Protein AF-0000000066604211 (afdb_homodimer)

InterPro domains:
  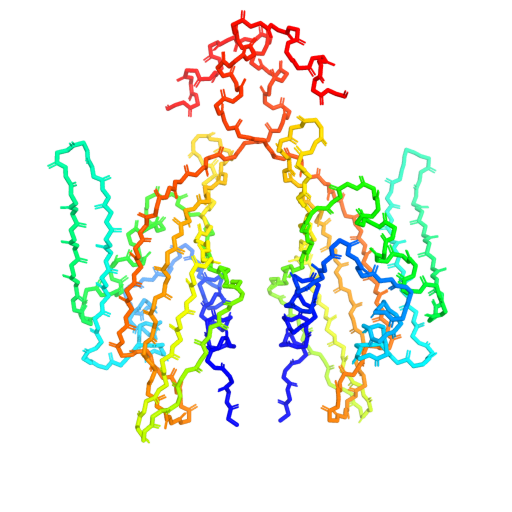IPR029005 LIM-domain binding protein/SEUSS [PTHR10378] (6-154)
  IPR060717 LIM-domain binding protein, DD and LCCD [PF01803] (7-156)

Structure (mmCIF, N/CA/C/O backbone):
data_AF-0000000066604211-model_v1
#
loop_
_entity.id
_entity.type
_entity.pdbx_description
1 polymer 'LIM domain binding 2'
#
loop_
_atom_site.group_PDB
_atom_site.id
_atom_site.type_symbol
_atom_site.label_atom_id
_atom_site.label_alt_id
_atom_site.label_comp_id
_atom_site.label_asym_id
_atom_site.label_entity_id
_atom_site.label_seq_id
_atom_site.pdbx_PDB_ins_code
_atom_site.Cartn_x
_atom_site.Cartn_y
_atom_site.Cartn_z
_atom_site.occupancy
_atom_site.B_iso_or_equiv
_atom_site.auth_seq_id
_atom_site.auth_comp_id
_atom_site.auth_asym_id
_atom_site.auth_atom_id
_atom_site.pdbx_PDB_model_num
ATOM 1 N N . MET A 1 1 ? 20.922 -8.172 -3.992 1 55.81 1 MET A N 1
ATOM 2 C CA . MET A 1 1 ? 19.812 -9.117 -4.039 1 55.81 1 MET A CA 1
ATOM 3 C C . MET A 1 1 ? 18.516 -8.461 -3.582 1 55.81 1 MET A C 1
ATOM 5 O O . MET A 1 1 ? 18.516 -7.652 -2.656 1 55.81 1 MET A O 1
ATOM 9 N N . VAL A 1 2 ? 17.5 -8.523 -4.461 1 66.81 2 VAL A N 1
ATOM 10 C CA . VAL A 1 2 ? 16.219 -7.887 -4.203 1 66.81 2 VAL A CA 1
ATOM 11 C C . VAL A 1 2 ? 15.57 -8.5 -2.963 1 66.81 2 VAL A C 1
ATOM 13 O O . VAL A 1 2 ? 15.719 -9.695 -2.707 1 66.81 2 VAL A O 1
ATOM 16 N N . GLN A 1 3 ? 15.133 -7.73 -1.999 1 84.25 3 GLN A N 1
ATOM 17 C CA . GLN A 1 3 ? 14.398 -8.195 -0.823 1 84.25 3 GLN A CA 1
ATOM 18 C C . GLN A 1 3 ? 13.031 -8.75 -1.207 1 84.25 3 GLN A C 1
ATOM 20 O O . GLN A 1 3 ? 12.375 -8.227 -2.111 1 84.25 3 GLN A O 1
ATOM 25 N N . PRO A 1 4 ? 12.734 -9.961 -0.665 1 88.69 4 PRO A N 1
ATOM 26 C CA . PRO A 1 4 ? 11.477 -10.617 -1.014 1 88.69 4 PRO A CA 1
ATOM 27 C C . PRO A 1 4 ? 10.281 -9.672 -0.937 1 88.69 4 PRO A C 1
ATOM 29 O O . PRO A 1 4 ? 9.398 -9.711 -1.802 1 88.69 4 PRO A O 1
ATOM 32 N N . GLU A 1 5 ? 10.25 -8.859 0.031 1 89 5 GLU A N 1
ATOM 33 C CA . GLU A 1 5 ? 9.133 -7.93 0.152 1 89 5 GLU A CA 1
ATOM 34 C C . GLU A 1 5 ? 9.102 -6.949 -1.018 1 89 5 GLU A C 1
ATOM 36 O O . GLU A 1 5 ? 8.023 -6.523 -1.447 1 89 5 GLU A O 1
ATOM 41 N N . TYR A 1 6 ? 10.266 -6.648 -1.479 1 89.31 6 TYR A N 1
ATOM 42 C CA . TYR A 1 6 ? 10.328 -5.758 -2.631 1 89.31 6 TYR A CA 1
ATOM 43 C C . TYR A 1 6 ? 9.727 -6.414 -3.867 1 89.31 6 TYR A C 1
ATOM 45 O O . TYR A 1 6 ? 9.117 -5.742 -4.703 1 89.31 6 TYR A O 1
ATOM 53 N N . ARG A 1 7 ? 9.906 -7.707 -3.971 1 93.62 7 ARG A N 1
ATOM 54 C CA . ARG A 1 7 ? 9.32 -8.438 -5.09 1 93.62 7 ARG A CA 1
ATOM 55 C C . ARG A 1 7 ? 7.797 -8.32 -5.078 1 93.62 7 ARG A C 1
ATOM 57 O O . ARG A 1 7 ? 7.168 -8.234 -6.133 1 93.62 7 ARG A O 1
ATOM 64 N N . ILE A 1 8 ? 7.23 -8.32 -3.922 1 95.62 8 ILE A N 1
ATOM 65 C CA . ILE A 1 8 ? 5.789 -8.148 -3.801 1 95.62 8 ILE A CA 1
ATOM 66 C C . ILE A 1 8 ? 5.406 -6.723 -4.207 1 95.62 8 ILE A C 1
ATOM 68 O O . ILE A 1 8 ? 4.367 -6.508 -4.836 1 95.62 8 ILE A O 1
ATOM 72 N N . TYR A 1 9 ? 6.242 -5.848 -3.836 1 93.12 9 TYR A N 1
ATOM 73 C CA . TYR A 1 9 ? 6.027 -4.469 -4.27 1 93.12 9 TYR A CA 1
ATOM 74 C C . TYR A 1 9 ? 6.035 -4.367 -5.789 1 93.12 9 TYR A C 1
ATOM 76 O O . TYR A 1 9 ? 5.184 -3.695 -6.375 1 93.12 9 TYR A O 1
ATOM 84 N N . GLU A 1 10 ? 6.996 -4.98 -6.414 1 93.31 10 GLU A N 1
ATOM 85 C CA . GLU A 1 10 ? 7.078 -5 -7.871 1 93.31 10 GLU A CA 1
ATOM 86 C C . GLU A 1 10 ? 5.836 -5.648 -8.484 1 93.31 10 GLU A C 1
ATOM 88 O O . GLU A 1 10 ? 5.352 -5.207 -9.523 1 93.31 10 GLU A O 1
ATOM 93 N N . MET A 1 11 ? 5.426 -6.672 -7.84 1 96.56 11 MET A N 1
ATOM 94 C CA . MET A 1 11 ? 4.215 -7.344 -8.312 1 96.56 11 MET A CA 1
ATOM 95 C C . MET A 1 11 ? 3.016 -6.402 -8.25 1 96.56 11 MET A C 1
ATOM 97 O O . MET A 1 11 ? 2.217 -6.348 -9.188 1 96.56 11 MET A O 1
ATOM 101 N N . ASN A 1 12 ? 2.939 -5.703 -7.133 1 96.06 12 ASN A N 1
ATOM 102 C CA . ASN A 1 12 ? 1.885 -4.703 -7.008 1 96.06 12 ASN A CA 1
ATOM 103 C C . ASN A 1 12 ? 1.927 -3.697 -8.156 1 96.06 12 ASN A C 1
ATOM 105 O O . ASN A 1 12 ? 0.895 -3.393 -8.758 1 96.06 12 ASN A O 1
ATOM 109 N N . LYS A 1 13 ? 3.057 -3.229 -8.414 1 93.62 13 LYS A N 1
ATOM 110 C CA . LYS A 1 13 ? 3.23 -2.242 -9.477 1 93.62 13 LYS A CA 1
ATOM 111 C C . LYS A 1 13 ? 2.838 -2.82 -10.836 1 93.62 13 LYS A C 1
ATOM 113 O O . LYS A 1 13 ? 2.236 -2.129 -11.656 1 93.62 13 LYS A O 1
ATOM 118 N N . ARG A 1 14 ? 3.213 -3.994 -11.039 1 96.12 14 ARG A N 1
ATOM 119 C CA . ARG A 1 14 ? 2.861 -4.668 -12.281 1 96.12 14 ARG A CA 1
ATOM 120 C C . ARG A 1 14 ? 1.349 -4.789 -12.43 1 96.12 14 ARG A C 1
ATOM 122 O O . ARG A 1 14 ? 0.802 -4.535 -13.508 1 96.12 14 ARG A O 1
ATOM 129 N N . LEU A 1 15 ? 0.692 -5.152 -11.406 1 96.38 15 LEU A N 1
ATOM 130 C CA . LEU A 1 15 ? -0.762 -5.266 -11.406 1 96.38 15 LEU A CA 1
ATOM 131 C C . LEU A 1 15 ? -1.412 -3.914 -11.672 1 96.38 15 LEU A C 1
ATOM 133 O O . LEU A 1 15 ? -2.436 -3.838 -12.359 1 96.38 15 LEU A O 1
ATOM 137 N N . GLN A 1 16 ? -0.817 -2.918 -11.125 1 93.5 16 GLN A N 1
ATOM 138 C CA . GLN A 1 16 ? -1.327 -1.564 -11.312 1 93.5 16 GLN A CA 1
ATOM 139 C C . GLN A 1 16 ? -1.175 -1.115 -12.758 1 93.5 16 GLN A C 1
ATOM 141 O O . GLN A 1 16 ? -1.894 -0.224 -13.219 1 93.5 16 GLN A O 1
ATOM 146 N N . SER A 1 17 ? -0.239 -1.634 -13.453 1 93.88 17 SER A N 1
ATOM 147 C CA . SER A 1 17 ? 0.038 -1.246 -14.836 1 93.88 17 SER A CA 1
ATOM 148 C C . SER A 1 17 ? -0.927 -1.922 -15.805 1 93.88 17 SER A C 1
ATOM 150 O O . SER A 1 17 ? -0.935 -1.612 -17 1 93.88 17 SER A O 1
ATOM 152 N N . ARG A 1 18 ? -1.709 -2.834 -15.266 1 94.25 18 ARG A N 1
ATOM 153 C CA . ARG A 1 18 ? -2.688 -3.547 -16.078 1 94.25 18 ARG A CA 1
ATOM 154 C C . ARG A 1 18 ? -3.684 -2.58 -16.703 1 94.25 18 ARG A C 1
ATOM 156 O O . ARG A 1 18 ? -4.129 -1.63 -16.062 1 94.25 18 ARG A O 1
ATOM 163 N N . THR A 1 19 ? -4.02 -2.838 -17.906 1 93.19 19 THR A N 1
ATOM 164 C CA . THR A 1 19 ? -5.055 -2.066 -18.578 1 93.19 19 THR A CA 1
ATOM 165 C C . THR A 1 19 ? -6.297 -2.92 -18.828 1 93.19 19 THR A C 1
ATOM 167 O O . THR A 1 19 ? -6.266 -4.137 -18.625 1 93.19 19 THR A O 1
ATOM 170 N N . GLU A 1 20 ? -7.305 -2.301 -19.281 1 89.88 20 GLU A N 1
ATOM 171 C CA . GLU A 1 20 ? -8.539 -3.027 -19.578 1 89.88 20 GLU A CA 1
ATOM 172 C C . GLU A 1 20 ? -8.344 -3.996 -20.75 1 89.88 20 GLU A C 1
ATOM 174 O O . GLU A 1 20 ? -9.07 -4.988 -20.859 1 89.88 20 GLU A O 1
ATOM 179 N N . ASP A 1 21 ? -7.301 -3.768 -21.531 1 92.19 21 ASP A N 1
ATOM 180 C CA . ASP A 1 21 ? -7.066 -4.582 -22.719 1 92.19 21 ASP A CA 1
ATOM 181 C C . ASP A 1 21 ? -6.066 -5.699 -22.422 1 92.19 21 ASP A C 1
ATOM 183 O O . ASP A 1 21 ? -5.676 -6.438 -23.328 1 92.19 21 ASP A O 1
ATOM 187 N N . SER A 1 22 ? -5.727 -5.758 -21.156 1 94.19 22 SER A N 1
ATOM 188 C CA . SER A 1 22 ? -4.789 -6.824 -20.828 1 94.19 22 SER A CA 1
ATOM 189 C C . SER A 1 22 ? -5.402 -8.195 -21.062 1 94.19 22 SER A C 1
ATOM 191 O O . SER A 1 22 ? -6.414 -8.547 -20.453 1 94.19 22 SER A O 1
ATOM 193 N N . ASP A 1 23 ? -4.805 -8.945 -21.953 1 95.88 23 ASP A N 1
ATOM 194 C CA . ASP A 1 23 ? -5.344 -10.234 -22.375 1 95.88 23 ASP A CA 1
ATOM 195 C C . ASP A 1 23 ? -4.578 -11.383 -21.734 1 95.88 23 ASP A C 1
ATOM 197 O O . ASP A 1 23 ? -3.824 -11.18 -20.781 1 95.88 23 ASP A O 1
ATOM 201 N N . ASN A 1 24 ? -4.738 -12.602 -22.312 1 95.5 24 ASN A N 1
ATOM 202 C CA . ASN A 1 24 ? -4.129 -13.797 -21.734 1 95.5 24 ASN A CA 1
ATOM 203 C C . ASN A 1 24 ? -2.604 -13.727 -21.781 1 95.5 24 ASN A C 1
ATOM 205 O O . ASN A 1 24 ? -1.926 -14.203 -20.875 1 95.5 24 ASN A O 1
ATOM 209 N N . LEU A 1 25 ? -2.152 -13.125 -22.859 1 96.94 25 LEU A N 1
ATOM 210 C CA . LEU A 1 25 ? -0.705 -13.016 -23 1 96.94 25 LEU A CA 1
ATOM 211 C C . LEU A 1 25 ? -0.124 -12.133 -21.891 1 96.94 25 LEU A C 1
ATOM 213 O O . LEU A 1 25 ? 0.937 -12.445 -21.344 1 96.94 25 LEU A O 1
ATOM 217 N N . TRP A 1 26 ? -0.814 -11.055 -21.641 1 98.19 26 TRP A N 1
ATOM 218 C CA . TRP A 1 26 ? -0.366 -10.156 -20.578 1 98.19 26 TRP A CA 1
ATOM 219 C C . TRP A 1 26 ? -0.321 -10.875 -19.234 1 98.19 26 TRP A C 1
ATOM 221 O O . TRP A 1 26 ? 0.679 -10.805 -18.516 1 98.19 26 TRP A O 1
ATOM 231 N N . TRP A 1 27 ? -1.315 -11.648 -18.922 1 98.25 27 TRP A N 1
ATOM 232 C CA . TRP A 1 27 ? -1.42 -12.32 -17.641 1 98.25 27 TRP A CA 1
ATOM 233 C C . TRP A 1 27 ? -0.426 -13.469 -17.547 1 98.25 27 TRP A C 1
ATOM 235 O O . TRP A 1 27 ? 0.097 -13.758 -16.453 1 98.25 27 TRP A O 1
ATOM 245 N N . ASP A 1 28 ? -0.199 -14.086 -18.641 1 97.94 28 ASP A N 1
ATOM 246 C CA . ASP A 1 28 ? 0.824 -15.125 -18.656 1 97.94 28 ASP A CA 1
ATOM 247 C C . ASP A 1 28 ? 2.209 -14.539 -18.391 1 97.94 28 ASP A C 1
ATOM 249 O O . ASP A 1 28 ? 3.021 -15.156 -17.688 1 97.94 28 ASP A O 1
ATOM 253 N N . ALA A 1 29 ? 2.477 -13.406 -19.031 1 98.12 29 ALA A N 1
ATOM 254 C CA . ALA A 1 29 ? 3.744 -12.719 -18.781 1 98.12 29 ALA A CA 1
ATOM 255 C C . ALA A 1 29 ? 3.879 -12.312 -17.328 1 98.12 29 ALA A C 1
ATOM 257 O O . ALA A 1 29 ? 4.953 -12.438 -16.734 1 98.12 29 ALA A O 1
ATOM 258 N N . PHE A 1 30 ? 2.77 -11.82 -16.828 1 98.31 30 PHE A N 1
ATOM 259 C CA . PHE A 1 30 ? 2.732 -11.477 -15.422 1 98.31 30 PHE A CA 1
ATOM 260 C C . PHE A 1 30 ? 3.109 -12.68 -14.562 1 98.31 30 PHE A C 1
ATOM 262 O O . PHE A 1 30 ? 3.982 -12.578 -13.695 1 98.31 30 PHE A O 1
ATOM 269 N N . ALA A 1 31 ? 2.424 -13.82 -14.789 1 98.25 31 ALA A N 1
ATOM 270 C CA . ALA A 1 31 ? 2.684 -15.016 -14 1 98.25 31 ALA A CA 1
ATOM 271 C C . ALA A 1 31 ? 4.125 -15.492 -14.18 1 98.25 31 ALA A C 1
ATOM 273 O O . ALA A 1 31 ? 4.77 -15.914 -13.211 1 98.25 31 ALA A O 1
ATOM 274 N N . THR A 1 32 ? 4.637 -15.391 -15.344 1 98.12 32 THR A N 1
ATOM 275 C CA . THR A 1 32 ? 6 -15.82 -15.641 1 98.12 32 THR A CA 1
ATOM 276 C C . THR A 1 32 ? 7.012 -14.938 -14.906 1 98.12 32 THR A C 1
ATOM 278 O O . THR A 1 32 ? 8.062 -15.414 -14.469 1 98.12 32 THR A O 1
ATOM 281 N N . GLU A 1 33 ? 6.688 -13.742 -14.812 1 97.62 33 GLU A N 1
ATOM 282 C CA . GLU A 1 33 ? 7.59 -12.781 -14.18 1 97.62 33 GLU A CA 1
ATOM 283 C C . GLU A 1 33 ? 7.711 -13.031 -12.688 1 97.62 33 GLU A C 1
ATOM 285 O O . GLU A 1 33 ? 8.797 -12.914 -12.117 1 97.62 33 GLU A O 1
ATOM 290 N N . PHE A 1 34 ? 6.625 -13.484 -12.078 1 98.06 34 PHE A N 1
ATOM 291 C CA . PHE A 1 34 ? 6.648 -13.438 -10.625 1 98.06 34 PHE A CA 1
ATOM 292 C C . PHE A 1 34 ? 6.531 -14.836 -10.031 1 98.06 34 PHE A C 1
ATOM 294 O O . PHE A 1 34 ? 6.852 -15.055 -8.867 1 98.06 34 PHE A O 1
ATOM 301 N N . PHE A 1 35 ? 6.086 -15.781 -10.797 1 98.44 35 PHE A N 1
ATOM 302 C CA . PHE A 1 35 ? 5.863 -17.125 -10.266 1 98.44 35 PHE A CA 1
ATOM 303 C C . PHE A 1 35 ? 6.73 -18.141 -11 1 98.44 35 PHE A C 1
ATOM 305 O O . PHE A 1 35 ? 6.898 -18.062 -12.219 1 98.44 35 PHE A O 1
ATOM 312 N N . GLU A 1 36 ? 7.234 -19.047 -10.234 1 97.94 36 GLU A N 1
ATOM 313 C CA . GLU A 1 36 ? 7.977 -20.172 -10.805 1 97.94 36 GLU A CA 1
ATOM 314 C C . GLU A 1 36 ? 7.07 -21.062 -11.641 1 97.94 36 GLU A C 1
ATOM 316 O O . GLU A 1 36 ? 5.844 -21.016 -11.508 1 97.94 36 GLU A O 1
ATOM 321 N N . ASP A 1 37 ? 7.664 -21.875 -12.445 1 97 37 ASP A N 1
ATOM 322 C CA . ASP A 1 37 ? 6.941 -22.719 -13.398 1 97 37 ASP A CA 1
ATOM 323 C C . ASP A 1 37 ? 6.098 -23.766 -12.688 1 97 37 ASP A C 1
ATOM 325 O O . ASP A 1 37 ? 5.121 -24.266 -13.242 1 97 37 ASP A O 1
ATOM 329 N N . ASP A 1 38 ? 6.477 -24.125 -11.523 1 97.5 38 ASP A N 1
ATOM 330 C CA . ASP A 1 38 ? 5.719 -25.109 -10.766 1 97.5 38 ASP A CA 1
ATOM 331 C C . ASP A 1 38 ? 5.07 -24.484 -9.531 1 97.5 38 ASP A C 1
ATOM 333 O O . ASP A 1 38 ? 4.812 -25.172 -8.547 1 97.5 38 ASP A O 1
ATOM 337 N N . ALA A 1 39 ? 4.883 -23.234 -9.57 1 98.56 39 ALA A N 1
ATOM 338 C CA . ALA A 1 39 ? 4.363 -22.516 -8.414 1 98.56 39 ALA A CA 1
ATOM 339 C C . ALA A 1 39 ? 2.934 -22.938 -8.102 1 98.56 39 ALA A C 1
ATOM 341 O O . ALA A 1 39 ? 2.209 -23.406 -8.977 1 98.56 39 ALA A O 1
ATOM 342 N N . THR A 1 40 ? 2.568 -2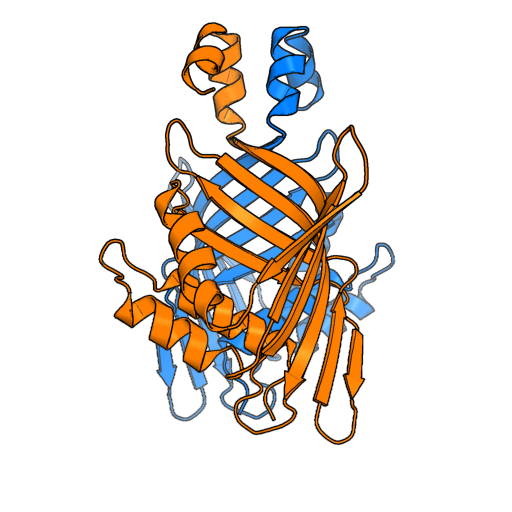2.812 -6.852 1 98.75 40 THR A N 1
ATOM 343 C CA . THR A 1 40 ? 1.197 -23.047 -6.414 1 98.75 40 THR A CA 1
ATOM 344 C C . THR A 1 40 ? 0.669 -21.859 -5.621 1 98.75 40 THR A C 1
ATOM 346 O O . THR A 1 40 ? 1.427 -21.188 -4.914 1 98.75 40 THR A O 1
ATOM 349 N N . LEU A 1 41 ? -0.544 -21.594 -5.773 1 98.62 41 LEU A N 1
ATOM 350 C CA . LEU A 1 41 ? -1.258 -20.562 -5.027 1 98.62 41 LEU A CA 1
ATOM 351 C C . LEU A 1 41 ? -2.436 -21.156 -4.266 1 98.62 41 LEU A C 1
ATOM 353 O O . LEU A 1 41 ? -3.314 -21.781 -4.859 1 98.62 41 LEU A O 1
ATOM 357 N N . THR A 1 42 ? -2.414 -20.984 -2.982 1 98.75 42 THR A N 1
ATOM 358 C CA . THR A 1 42 ? -3.449 -21.547 -2.123 1 98.75 42 THR A CA 1
ATOM 359 C C . THR A 1 42 ? -4.176 -20.438 -1.356 1 98.75 42 THR A C 1
ATOM 361 O O . THR A 1 42 ? -3.539 -19.547 -0.796 1 98.75 42 THR A O 1
ATOM 364 N N . LEU A 1 43 ? -5.441 -20.531 -1.361 1 97.56 43 LEU A N 1
ATOM 365 C CA . LEU A 1 43 ? -6.289 -19.703 -0.518 1 97.56 43 LEU A CA 1
ATOM 366 C C . LEU A 1 43 ? -7.016 -20.547 0.524 1 97.56 43 LEU A C 1
ATOM 368 O O . LEU A 1 43 ? -7.594 -21.578 0.196 1 97.56 43 LEU A O 1
ATOM 372 N N . SER A 1 44 ? -6.875 -20.109 1.722 1 98.06 44 SER A N 1
ATOM 373 C CA . SER A 1 44 ? -7.598 -20.75 2.809 1 98.06 44 SER A CA 1
ATOM 374 C C . SER A 1 44 ? -8.539 -19.781 3.506 1 98.06 44 SER A C 1
ATOM 376 O O . SER A 1 44 ? -8.195 -18.609 3.707 1 98.06 44 SER A O 1
ATOM 378 N N . PHE A 1 45 ? -9.727 -20.297 3.836 1 94.19 45 PHE A N 1
ATOM 379 C CA . PHE A 1 45 ? -10.688 -19.453 4.535 1 94.19 45 PHE A CA 1
ATOM 380 C C . PHE A 1 45 ? -11.727 -20.312 5.262 1 94.19 45 PHE A C 1
ATOM 382 O O . PHE A 1 45 ? -11.727 -21.531 5.133 1 94.19 45 PHE A O 1
ATOM 389 N N . CYS A 1 46 ? -12.461 -19.656 6.145 1 91.88 46 CYS A N 1
ATOM 390 C CA . CYS A 1 46 ? -13.5 -20.359 6.898 1 91.88 46 CYS A CA 1
ATOM 391 C C . CYS A 1 46 ? -14.891 -19.938 6.441 1 91.88 46 CYS A C 1
ATOM 393 O O . CYS A 1 46 ? -15.156 -18.75 6.262 1 91.88 46 CYS A O 1
ATOM 395 N N . LEU A 1 47 ? -15.656 -20.875 6.191 1 86 47 LEU A N 1
ATOM 396 C CA . LEU A 1 47 ? -17.078 -20.656 5.93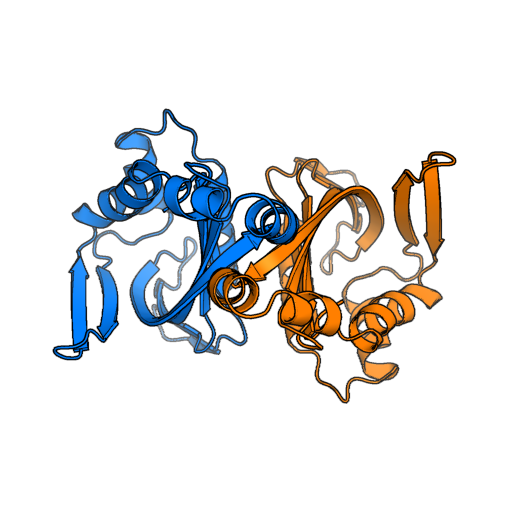 1 86 47 LEU A CA 1
ATOM 397 C C . LEU A 1 47 ? -17.938 -21.219 7.062 1 86 47 LEU A C 1
ATOM 399 O O . LEU A 1 47 ? -17.406 -21.75 8.039 1 86 47 LEU A O 1
ATOM 403 N N . GLU A 1 48 ? -19.125 -20.953 6.934 1 88.06 48 GLU A N 1
ATOM 404 C CA . GLU A 1 48 ? -20.047 -21.422 7.961 1 88.06 48 GLU A CA 1
ATOM 405 C C . GLU A 1 48 ? -19.891 -22.922 8.188 1 88.06 48 GLU A C 1
ATOM 407 O O . GLU A 1 48 ? -20 -23.406 9.32 1 88.06 48 GLU A O 1
ATOM 412 N N . ASP A 1 49 ? -19.688 -23.594 7.156 1 90.88 49 ASP A N 1
ATOM 413 C CA . ASP A 1 49 ? -19.625 -25.047 7.238 1 90.88 49 ASP A CA 1
ATOM 414 C C . ASP A 1 49 ? -18.203 -25.516 7.535 1 90.88 49 ASP A C 1
ATOM 416 O O . ASP A 1 49 ? -17.906 -26.719 7.461 1 90.88 49 ASP A O 1
ATOM 420 N N . GLY A 1 50 ? -17.297 -24.641 7.793 1 91.62 50 GLY A N 1
ATOM 421 C CA . GLY A 1 50 ? -15.961 -25.047 8.219 1 91.62 50 GLY A CA 1
ATOM 422 C C . GLY A 1 50 ? -14.859 -24.453 7.363 1 91.62 50 GLY A C 1
ATOM 423 O O . GLY A 1 50 ? -15.117 -23.594 6.512 1 91.62 50 GLY A O 1
ATOM 424 N N . PRO A 1 51 ? -13.57 -24.906 7.66 1 92.94 51 PRO A N 1
ATOM 425 C CA . PRO A 1 51 ? -12.414 -24.406 6.906 1 92.94 51 PRO A CA 1
ATOM 426 C C . PRO A 1 51 ? -12.383 -24.922 5.473 1 92.94 51 PRO A C 1
ATOM 428 O O . PRO A 1 51 ? -12.672 -26.094 5.227 1 92.94 51 PRO A O 1
ATOM 431 N N . LYS A 1 52 ? -12.156 -24 4.5 1 94.94 52 LYS A N 1
ATOM 432 C CA . LYS A 1 52 ? -12 -24.328 3.084 1 94.94 52 LYS A CA 1
ATOM 433 C C . LYS A 1 52 ? -10.602 -23.953 2.59 1 94.94 52 LYS A C 1
ATOM 435 O O . LYS A 1 52 ? -10 -23 3.084 1 94.94 52 LYS A O 1
ATOM 440 N N . ARG A 1 53 ? -10.164 -24.781 1.656 1 96.56 53 ARG A N 1
ATOM 441 C CA . ARG A 1 53 ? -8.867 -24.531 1.046 1 96.56 53 ARG A CA 1
ATOM 442 C C . ARG A 1 53 ? -8.906 -24.812 -0.454 1 96.56 53 ARG A C 1
ATOM 444 O O . ARG A 1 53 ? -9.414 -25.844 -0.889 1 96.56 53 ARG A O 1
ATOM 451 N N . TYR A 1 54 ? -8.469 -23.859 -1.197 1 95.75 54 TYR A N 1
ATOM 452 C CA . TYR A 1 54 ? -8.383 -23.984 -2.648 1 95.75 54 TYR A CA 1
ATOM 453 C C . TYR A 1 54 ? -6.949 -23.781 -3.127 1 95.75 54 TYR A C 1
ATOM 455 O O . TYR A 1 54 ? -6.32 -22.766 -2.82 1 95.75 54 TYR A O 1
ATOM 463 N N . THR A 1 55 ? -6.465 -24.766 -3.873 1 98.06 55 THR A N 1
ATOM 464 C CA . THR A 1 55 ? -5.105 -24.688 -4.402 1 98.06 55 THR A CA 1
ATOM 465 C C . THR A 1 55 ? -5.113 -24.781 -5.926 1 98.06 55 THR A C 1
ATOM 467 O O . THR A 1 55 ? -5.797 -25.641 -6.492 1 98.06 55 THR A O 1
ATOM 470 N N . ILE A 1 56 ? -4.41 -23.906 -6.523 1 97.81 56 ILE A N 1
ATOM 471 C CA . ILE A 1 56 ? -4.266 -23.984 -7.973 1 97.81 56 ILE A CA 1
ATOM 472 C C . ILE A 1 56 ? -2.789 -24.078 -8.344 1 97.81 56 ILE A C 1
ATOM 474 O O . ILE A 1 56 ? -1.923 -23.656 -7.566 1 97.81 56 ILE A O 1
ATOM 478 N N . GLY A 1 57 ? -2.561 -24.609 -9.461 1 98.12 57 GLY A N 1
ATOM 479 C CA . GLY A 1 57 ? -1.211 -24.672 -9.992 1 98.12 57 GLY A CA 1
ATOM 480 C C . GLY A 1 57 ? -0.871 -23.5 -10.891 1 98.12 57 GLY A C 1
ATOM 481 O O . GLY A 1 57 ? -1.713 -22.625 -11.133 1 98.12 57 GLY A O 1
ATOM 482 N N . ARG A 1 58 ? 0.367 -23.531 -11.422 1 98 58 ARG A N 1
ATOM 483 C CA . ARG A 1 58 ? 0.949 -22.422 -12.172 1 98 58 ARG A CA 1
ATOM 484 C C . ARG A 1 58 ? 0.08 -22.062 -13.375 1 98 58 ARG A C 1
ATOM 486 O O . ARG A 1 58 ? -0.065 -20.891 -13.703 1 98 58 ARG A O 1
ATOM 493 N N . THR A 1 59 ? -0.52 -23.031 -13.969 1 97.25 59 THR A N 1
ATOM 494 C CA . THR A 1 59 ? -1.271 -22.812 -15.203 1 97.25 59 THR A CA 1
ATOM 495 C C . THR A 1 59 ? -2.512 -21.969 -14.945 1 97.25 59 THR A C 1
ATOM 497 O O . THR A 1 59 ? -2.967 -21.234 -15.828 1 97.25 59 THR A O 1
ATOM 500 N N . LEU A 1 60 ? -2.992 -22.016 -13.766 1 97.62 60 LEU A N 1
ATOM 501 C CA . LEU A 1 60 ? -4.262 -21.359 -13.461 1 97.62 60 LEU A CA 1
ATOM 502 C C . LEU A 1 60 ? -4.035 -20.016 -12.797 1 97.62 60 LEU A C 1
ATOM 504 O O . LEU A 1 60 ? -4.969 -19.219 -12.648 1 97.62 60 LEU A O 1
ATOM 508 N N . ILE A 1 61 ? -2.818 -19.688 -12.469 1 98.06 61 ILE A N 1
ATOM 509 C CA . ILE A 1 61 ? -2.521 -18.484 -11.703 1 98.06 61 ILE A CA 1
ATOM 510 C C . ILE A 1 61 ? -2.875 -17.25 -12.531 1 98.06 61 ILE A C 1
ATOM 512 O O . ILE A 1 61 ? -3.535 -16.328 -12.047 1 98.06 61 ILE A O 1
ATOM 516 N N . PRO A 1 62 ? -2.527 -17.203 -13.812 1 97.75 62 PRO A N 1
ATOM 517 C CA . PRO A 1 62 ? -2.936 -16.062 -14.625 1 97.75 62 PRO A CA 1
ATOM 518 C C . PRO A 1 62 ? -4.449 -15.844 -14.625 1 97.75 62 PRO A C 1
ATOM 520 O O . PRO A 1 62 ? -4.914 -14.703 -14.523 1 97.75 62 PRO A O 1
ATOM 523 N N . ARG A 1 63 ? -5.152 -16.938 -14.664 1 96.5 63 ARG A N 1
ATOM 524 C CA . ARG A 1 63 ? -6.605 -16.859 -14.703 1 96.5 63 ARG A CA 1
ATOM 525 C C . ARG A 1 63 ? -7.164 -16.344 -13.383 1 96.5 63 ARG A C 1
ATOM 527 O O . ARG A 1 63 ? -8.148 -15.602 -13.359 1 96.5 63 ARG A O 1
ATOM 534 N N . TYR A 1 64 ? -6.602 -16.812 -12.391 1 97 64 TYR A N 1
ATOM 535 C CA . TYR A 1 64 ? -7.023 -16.328 -11.078 1 97 64 TYR A CA 1
ATOM 536 C C . TYR A 1 64 ? -6.973 -14.812 -11.008 1 97 64 TYR A C 1
ATOM 538 O O . TYR A 1 64 ? -7.961 -14.164 -10.656 1 97 64 TYR A O 1
ATOM 546 N N . PHE A 1 65 ? -5.852 -14.156 -11.336 1 97.44 65 PHE A N 1
ATOM 547 C CA . PHE A 1 65 ? -5.691 -12.711 -11.25 1 97.44 65 PHE A CA 1
ATOM 548 C C . PHE A 1 65 ? -6.602 -12.008 -12.25 1 97.44 65 PHE A C 1
ATOM 550 O O . PHE A 1 65 ? -7.238 -11.008 -11.922 1 97.44 65 PHE A O 1
ATOM 557 N N . SER A 1 66 ? -6.641 -12.602 -13.43 1 96.94 66 SER A N 1
ATOM 558 C CA . SER A 1 66 ? -7.488 -11.961 -14.43 1 96.94 66 SER A CA 1
ATOM 559 C C . SER A 1 66 ? -8.953 -11.969 -14.008 1 96.94 66 SER A C 1
ATOM 561 O O . SER A 1 66 ? -9.688 -11.008 -14.266 1 96.94 66 SER A O 1
ATOM 563 N N . THR A 1 67 ? -9.422 -13.047 -13.367 1 95.44 67 THR A N 1
ATOM 564 C CA . THR A 1 67 ? -10.812 -13.188 -12.938 1 95.44 67 THR A CA 1
ATOM 565 C C . THR A 1 67 ? -11.164 -12.117 -11.906 1 95.44 67 THR A C 1
ATOM 567 O O . THR A 1 67 ? -12.289 -11.609 -11.891 1 95.44 67 THR A O 1
ATOM 570 N N . VAL A 1 68 ? -10.25 -11.805 -11.07 1 94.5 68 VAL A N 1
ATOM 571 C CA . VAL A 1 68 ? -10.477 -10.766 -10.07 1 94.5 68 VAL A CA 1
ATOM 572 C C . VAL A 1 68 ? -10.844 -9.453 -10.766 1 94.5 68 VAL A C 1
ATOM 574 O O . VAL A 1 68 ? -11.82 -8.797 -10.398 1 94.5 68 VAL A O 1
ATOM 577 N N . PHE A 1 69 ? -10.102 -9.062 -11.773 1 94.94 69 PHE A N 1
ATOM 578 C CA . PHE A 1 69 ? -10.328 -7.801 -12.477 1 94.94 69 PHE A CA 1
ATOM 579 C C . PHE A 1 69 ? -11.547 -7.895 -13.383 1 94.94 69 PHE A C 1
ATOM 581 O O . PHE A 1 69 ? -12.25 -6.906 -13.594 1 94.94 69 PHE A O 1
ATOM 588 N N . GLU A 1 70 ? -11.766 -9.078 -13.914 1 92.31 70 GLU A N 1
ATOM 589 C CA . GLU A 1 70 ? -12.969 -9.297 -14.711 1 92.31 70 GLU A CA 1
ATOM 590 C C . GLU A 1 70 ? -14.234 -9.117 -13.875 1 92.31 70 GLU A C 1
ATOM 592 O O . GLU A 1 70 ? -15.289 -8.758 -14.398 1 92.31 70 GLU A O 1
ATOM 597 N N . GLY A 1 71 ? -14.086 -9.344 -12.586 1 91.5 71 GLY A N 1
ATOM 598 C CA . GLY A 1 71 ? -15.211 -9.211 -11.672 1 91.5 71 GLY A CA 1
ATOM 599 C C . GLY A 1 71 ? -15.484 -7.773 -11.266 1 91.5 71 GLY A C 1
ATOM 600 O O . GLY A 1 71 ? -16.281 -7.516 -10.367 1 91.5 71 GLY A O 1
ATOM 601 N N . GLY A 1 72 ? -14.758 -6.801 -11.805 1 91.19 72 GLY A N 1
ATOM 602 C CA . GLY A 1 72 ? -15.039 -5.395 -11.562 1 91.19 72 GLY A CA 1
ATOM 603 C C . GLY A 1 72 ? -13.984 -4.707 -10.719 1 91.19 72 GLY A C 1
ATOM 604 O O . GLY A 1 72 ? -14.117 -3.527 -10.383 1 91.19 72 GLY A O 1
ATOM 605 N N . VAL A 1 73 ? -13.031 -5.414 -10.352 1 95.12 73 VAL A N 1
ATOM 606 C CA . VAL A 1 73 ? -11.945 -4.824 -9.578 1 95.12 73 VAL A CA 1
ATOM 607 C C . VAL A 1 73 ? -11.094 -3.928 -10.477 1 95.12 73 VAL A C 1
ATOM 609 O O . VAL A 1 73 ? -10.742 -4.312 -11.594 1 95.12 73 VAL A O 1
ATOM 612 N N . THR A 1 74 ? -10.812 -2.746 -9.977 1 94.5 74 THR A N 1
ATOM 613 C CA . THR A 1 74 ? -10.031 -1.795 -10.766 1 94.5 74 THR A CA 1
ATOM 614 C C . THR A 1 74 ? -8.609 -1.692 -10.234 1 94.5 74 THR A C 1
ATOM 616 O O . THR A 1 74 ? -7.715 -1.188 -10.922 1 94.5 74 THR A O 1
ATOM 619 N N . ASP A 1 75 ? -8.461 -2.066 -9.023 1 95.19 75 ASP A N 1
ATOM 620 C CA . ASP A 1 75 ? -7.145 -2.029 -8.391 1 95.19 75 ASP A CA 1
ATOM 621 C C . ASP A 1 75 ? -6.98 -3.176 -7.398 1 95.19 75 ASP A C 1
ATOM 623 O O . ASP A 1 75 ? -7.941 -3.57 -6.734 1 95.19 75 ASP A O 1
ATOM 627 N N . LEU A 1 76 ? -5.777 -3.703 -7.34 1 96.94 76 LEU A N 1
ATOM 628 C CA . LEU A 1 76 ? -5.445 -4.793 -6.426 1 96.94 76 LEU A CA 1
ATOM 629 C C . LEU A 1 76 ? -3.99 -4.711 -5.984 1 96.94 76 LEU A C 1
ATOM 631 O O . LEU A 1 76 ? -3.094 -4.551 -6.816 1 96.94 76 LEU A O 1
ATOM 635 N N . TYR A 1 77 ? -3.756 -4.738 -4.684 1 96.69 77 TYR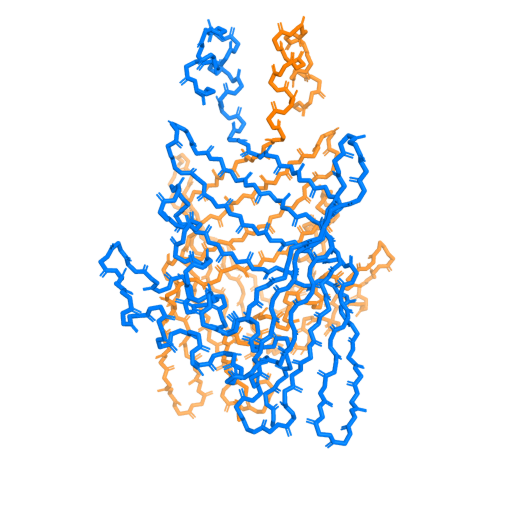 A N 1
ATOM 636 C CA . TYR A 1 77 ? -2.391 -4.801 -4.176 1 96.69 77 TYR A CA 1
ATOM 637 C C . TYR A 1 77 ? -2.359 -5.414 -2.779 1 96.69 77 TYR A C 1
ATOM 639 O O . TYR A 1 77 ? -3.395 -5.527 -2.121 1 96.69 77 TYR A O 1
ATOM 647 N N . TYR A 1 78 ? -1.208 -5.855 -2.416 1 97.19 78 TYR A N 1
ATOM 648 C CA . TYR A 1 78 ? -0.997 -6.504 -1.127 1 97.19 78 TYR A CA 1
ATOM 649 C C . TYR A 1 78 ? -0.107 -5.656 -0.227 1 97.19 78 TYR A C 1
ATOM 651 O O . TYR A 1 78 ? 0.864 -5.055 -0.692 1 97.19 78 TYR A O 1
ATOM 659 N N . ILE A 1 79 ? -0.458 -5.617 1.038 1 94.75 79 ILE A N 1
ATOM 660 C CA . ILE A 1 79 ? 0.327 -4.922 2.051 1 94.75 79 ILE A CA 1
ATOM 661 C C . ILE A 1 79 ? 0.837 -5.918 3.086 1 94.75 79 ILE A C 1
ATOM 663 O O . ILE A 1 79 ? 0.047 -6.621 3.721 1 94.75 79 ILE A O 1
ATOM 667 N N . LEU A 1 80 ? 2.082 -6.004 3.24 1 95.62 80 LEU A N 1
ATOM 668 C CA . LEU A 1 80 ? 2.699 -6.895 4.219 1 95.62 80 LEU A CA 1
ATOM 669 C C . LEU A 1 80 ? 3.232 -6.105 5.41 1 95.62 80 LEU A C 1
ATOM 671 O O . LEU A 1 80 ? 4.082 -5.227 5.246 1 95.62 80 LEU A O 1
ATOM 675 N N . LYS A 1 81 ? 2.727 -6.383 6.52 1 93.12 81 LYS A N 1
ATOM 676 C CA . LYS A 1 81 ? 3.197 -5.738 7.742 1 93.12 81 LYS A CA 1
ATOM 677 C C . LYS A 1 81 ? 3.928 -6.73 8.641 1 93.12 81 LYS A C 1
ATOM 679 O O . LYS A 1 81 ? 3.445 -7.84 8.867 1 93.12 81 LYS A O 1
ATOM 684 N N . HIS A 1 82 ? 5.031 -6.387 9.125 1 92.5 82 HIS A N 1
ATOM 685 C CA . HIS A 1 82 ? 5.785 -7.145 10.117 1 92.5 82 HIS A CA 1
ATOM 686 C C . HIS A 1 82 ? 6.066 -8.562 9.625 1 92.5 82 HIS A C 1
ATOM 688 O O . HIS A 1 82 ? 5.832 -9.531 10.352 1 92.5 82 HIS A O 1
ATOM 694 N N . SER A 1 83 ? 6.469 -8.656 8.438 1 94.69 83 SER A N 1
ATOM 695 C CA . SER A 1 83 ? 6.773 -9.977 7.887 1 94.69 83 SER A CA 1
ATOM 696 C C . SER A 1 83 ? 8.109 -10.492 8.406 1 94.69 83 SER A C 1
ATOM 698 O O . SER A 1 83 ? 8.992 -9.703 8.758 1 94.69 83 SER A O 1
ATOM 700 N N . LYS A 1 84 ? 8.25 -11.797 8.461 1 95.31 84 LYS A N 1
ATOM 701 C CA . LYS A 1 84 ? 9.484 -12.469 8.844 1 95.31 84 LYS A CA 1
ATOM 702 C C . LYS A 1 84 ? 10.07 -13.258 7.676 1 95.31 84 LYS A C 1
ATOM 704 O O . LYS A 1 84 ? 9.336 -13.93 6.945 1 95.31 84 LYS A O 1
ATOM 709 N N . GLU A 1 85 ? 11.297 -13.094 7.617 1 94.94 85 GLU A N 1
ATOM 710 C CA . GLU A 1 85 ? 11.969 -13.797 6.531 1 94.94 85 GLU A CA 1
ATOM 711 C C . GLU A 1 85 ? 12.891 -14.891 7.07 1 94.94 85 GLU A C 1
ATOM 713 O O . GLU A 1 85 ? 13.531 -14.711 8.109 1 94.94 85 GLU A O 1
ATOM 718 N N . SER A 1 86 ? 12.797 -15.992 6.434 1 95.81 86 SER A N 1
ATOM 719 C CA . SER A 1 86 ? 13.719 -17.094 6.703 1 95.81 86 SER A CA 1
ATOM 720 C C . SER A 1 86 ? 14.445 -17.531 5.434 1 95.81 86 SER A C 1
ATOM 722 O O . SER A 1 86 ? 13.812 -17.766 4.406 1 95.81 86 SER A O 1
ATOM 724 N N . TYR A 1 87 ? 15.766 -17.594 5.621 1 92.75 87 TYR A N 1
ATOM 725 C CA . TYR A 1 87 ? 16.594 -17.922 4.469 1 92.75 87 TYR A CA 1
ATOM 726 C C . TYR A 1 87 ? 17.047 -19.375 4.531 1 92.75 87 TYR A C 1
ATOM 728 O O . TYR A 1 87 ? 17.484 -19.859 5.586 1 92.75 87 TYR A O 1
ATOM 736 N N . HIS A 1 88 ? 16.812 -20 3.539 1 92.81 88 HIS A N 1
ATOM 737 C CA . HIS A 1 88 ? 17.25 -21.375 3.35 1 92.81 88 HIS A CA 1
ATOM 738 C C . HIS A 1 88 ? 18.219 -21.484 2.184 1 92.81 88 HIS A C 1
ATOM 740 O O . HIS A 1 88 ? 18.656 -20.469 1.634 1 92.81 88 HIS A O 1
ATOM 746 N N . ASN A 1 89 ? 18.75 -22.641 1.891 1 90.88 89 ASN A N 1
ATOM 747 C CA . ASN A 1 89 ? 19.781 -22.828 0.871 1 90.88 89 ASN A CA 1
ATOM 748 C C . ASN A 1 89 ? 19.297 -22.359 -0.5 1 90.88 89 ASN A C 1
ATOM 750 O O . ASN A 1 89 ? 20.031 -21.672 -1.222 1 90.88 89 ASN A O 1
ATOM 754 N N . SER A 1 90 ? 18.109 -22.688 -0.914 1 93.81 90 SER A N 1
ATOM 755 C CA . SER A 1 90 ? 17.656 -22.375 -2.27 1 93.81 90 SER A CA 1
ATOM 756 C C . SER A 1 90 ? 16.344 -21.609 -2.256 1 93.81 90 SER A C 1
ATOM 758 O O . SER A 1 90 ? 15.711 -21.422 -3.301 1 93.81 90 SER A O 1
ATOM 760 N N . SER A 1 91 ? 15.984 -21.203 -1.046 1 96.25 91 SER A N 1
ATOM 761 C CA . SER A 1 91 ? 14.688 -20.531 -0.986 1 96.25 91 SER A CA 1
ATOM 762 C C . SER A 1 91 ? 14.625 -19.547 0.176 1 96.25 91 SER A C 1
ATOM 764 O O . SER A 1 91 ? 15.477 -19.578 1.071 1 96.25 91 SER A O 1
ATOM 766 N N . ILE A 1 92 ? 13.758 -18.656 0.034 1 96.62 92 ILE A N 1
ATOM 767 C CA . ILE A 1 92 ? 13.453 -17.719 1.105 1 96.62 92 ILE A CA 1
ATOM 768 C C . ILE A 1 92 ? 11.969 -17.797 1.459 1 96.62 92 ILE A C 1
ATOM 770 O O . ILE A 1 92 ? 11.109 -17.766 0.574 1 96.62 92 ILE A O 1
ATOM 774 N N . THR A 1 93 ? 11.711 -17.953 2.686 1 97.69 93 THR A N 1
ATOM 775 C CA . THR A 1 93 ? 10.32 -17.969 3.137 1 97.69 93 THR A CA 1
ATOM 776 C C . THR A 1 93 ? 9.961 -16.641 3.791 1 97.69 93 THR A C 1
ATOM 778 O O . THR A 1 93 ? 10.742 -16.094 4.57 1 97.69 93 THR A O 1
ATOM 781 N N . VAL A 1 94 ? 8.891 -16.078 3.322 1 97.56 94 VAL A N 1
ATOM 782 C CA . VAL A 1 94 ? 8.32 -14.891 3.951 1 97.56 94 VAL A CA 1
ATOM 783 C C . VAL A 1 94 ? 7.016 -15.25 4.652 1 97.56 94 VAL A C 1
ATOM 785 O O . VAL A 1 94 ? 6.094 -15.789 4.027 1 97.56 94 VAL A O 1
ATOM 788 N N . ASP A 1 95 ? 6.984 -15.047 5.957 1 98.44 95 ASP A N 1
ATOM 789 C CA . ASP A 1 95 ? 5.789 -15.266 6.762 1 98.44 95 ASP A CA 1
ATOM 790 C C . ASP A 1 95 ? 5.23 -13.945 7.289 1 98.44 95 ASP A C 1
ATOM 792 O O . ASP A 1 95 ? 5.812 -13.336 8.18 1 98.44 95 ASP A O 1
ATOM 796 N N . CYS A 1 96 ? 4.09 -13.562 6.801 1 98 96 CYS A N 1
ATOM 797 C CA . CYS A 1 96 ? 3.455 -12.312 7.191 1 98 96 CYS A CA 1
ATOM 798 C C . CYS A 1 96 ? 2.109 -12.57 7.863 1 98 96 CYS A C 1
ATOM 800 O O . CYS A 1 96 ? 1.1 -12.758 7.184 1 98 96 CYS A O 1
ATOM 802 N N . ASP A 1 97 ? 2.113 -12.453 9.148 1 98.06 97 ASP A N 1
ATOM 803 C CA . ASP A 1 97 ? 0.881 -12.695 9.891 1 98.06 97 ASP A CA 1
ATOM 804 C C . ASP A 1 97 ? -0.132 -11.578 9.648 1 98.06 97 ASP A C 1
ATOM 806 O O . ASP A 1 97 ? -1.338 -11.789 9.797 1 98.06 97 ASP A O 1
ATOM 810 N N . GLN A 1 98 ? 0.3 -10.406 9.281 1 96.44 98 GLN A N 1
ATOM 811 C CA . GLN A 1 98 ? -0.554 -9.242 9.07 1 96.44 98 GLN A CA 1
ATOM 812 C C . GLN A 1 98 ? -0.492 -8.773 7.621 1 96.44 98 GLN A C 1
ATOM 814 O O . GLN A 1 98 ? -0.026 -7.664 7.34 1 96.44 98 GLN A O 1
ATOM 819 N N . CYS A 1 99 ? -1.07 -9.555 6.812 1 97.75 99 CYS A N 1
ATOM 820 C CA . CYS A 1 99 ? -1.163 -9.203 5.398 1 97.75 99 CYS A CA 1
ATOM 821 C C . CYS A 1 99 ? -2.561 -8.703 5.055 1 97.75 99 CYS A C 1
ATOM 823 O O . CYS A 1 99 ? -3.553 -9.195 5.586 1 97.75 99 CYS A O 1
ATOM 825 N N . THR A 1 100 ? -2.605 -7.688 4.207 1 97.06 100 THR A N 1
ATOM 826 C CA . THR A 1 100 ? -3.879 -7.188 3.703 1 97.06 100 THR A CA 1
ATOM 827 C C . THR A 1 100 ? -3.887 -7.16 2.178 1 97.06 100 THR A C 1
ATOM 829 O O . THR A 1 100 ? -3.006 -6.559 1.558 1 97.06 100 THR A O 1
ATOM 832 N N . MET A 1 101 ? -4.742 -7.879 1.577 1 97.75 101 MET A N 1
ATOM 833 C CA . MET A 1 101 ? -5.059 -7.699 0.164 1 97.75 101 MET A CA 1
ATOM 834 C C . MET A 1 101 ? -6.094 -6.598 -0.024 1 97.75 101 MET A C 1
ATOM 836 O O . MET A 1 101 ? -7.18 -6.652 0.558 1 97.75 101 MET A O 1
ATOM 840 N N . VAL A 1 102 ? -5.82 -5.645 -0.776 1 96.81 102 VAL A N 1
ATOM 841 C CA . VAL A 1 102 ? -6.746 -4.539 -1.008 1 96.81 102 VAL A CA 1
ATOM 842 C C . VAL A 1 102 ? -7.258 -4.586 -2.445 1 96.81 102 VAL A C 1
ATOM 844 O O . VAL A 1 102 ? -6.469 -4.656 -3.391 1 96.81 102 VAL A O 1
ATOM 847 N N . THR A 1 103 ? -8.555 -4.598 -2.586 1 97.25 103 THR A N 1
ATOM 848 C CA . THR A 1 103 ? -9.18 -4.469 -3.898 1 97.25 103 THR A CA 1
ATOM 849 C C . THR A 1 103 ? -10.109 -3.26 -3.934 1 97.25 103 THR A C 1
ATOM 851 O O . THR A 1 103 ? -10.695 -2.889 -2.914 1 97.25 103 THR A O 1
ATOM 854 N N . GLN A 1 104 ? -10.133 -2.654 -5.043 1 95.38 104 GLN A N 1
ATOM 855 C CA . GLN A 1 104 ? -11.023 -1.521 -5.262 1 95.38 104 GLN A CA 1
ATOM 856 C C . GLN A 1 104 ? -12.047 -1.831 -6.352 1 95.38 104 GLN A C 1
ATOM 858 O O . GLN A 1 104 ? -11.688 -2.326 -7.422 1 95.38 104 GLN A O 1
ATOM 863 N N . HIS A 1 105 ? -13.32 -1.564 -5.938 1 92.31 105 HIS A N 1
ATOM 864 C CA . HIS A 1 105 ? -14.422 -1.725 -6.883 1 92.31 105 HIS A CA 1
ATOM 865 C C . HIS A 1 105 ? -15.039 -0.377 -7.242 1 92.31 105 HIS A C 1
ATOM 867 O O . HIS A 1 105 ? -15.234 0.473 -6.371 1 92.31 105 HIS A O 1
ATOM 873 N N . GLY A 1 106 ? -15.242 -0.107 -8.5 1 84.62 106 GLY A N 1
ATOM 874 C CA . GLY A 1 106 ? -15.844 1.147 -8.93 1 84.62 106 GLY A CA 1
ATOM 875 C C . GLY A 1 106 ? -17.344 1.072 -9.078 1 84.62 106 GLY A C 1
ATOM 876 O O . GLY A 1 106 ? -18.047 2.074 -8.914 1 84.62 106 GLY A O 1
ATOM 877 N N . LYS A 1 107 ? -17.906 0.001 -9.508 1 83 107 LYS A N 1
ATOM 878 C CA . LYS A 1 107 ? -19.344 -0.166 -9.734 1 83 107 LYS A CA 1
ATOM 879 C C . LYS A 1 107 ? -19.938 -1.175 -8.758 1 83 107 LYS A C 1
ATOM 881 O O . LYS A 1 107 ? -19.312 -2.176 -8.422 1 83 107 LYS A O 1
ATOM 886 N N . PRO A 1 108 ? -21.297 -0.97 -8.297 1 76.94 108 PRO A N 1
ATOM 887 C CA . PRO A 1 108 ? -22.141 0.196 -8.531 1 76.94 108 PRO A CA 1
ATOM 888 C C . PRO A 1 108 ? -21.641 1.451 -7.828 1 76.94 108 PRO A C 1
ATOM 890 O O . PRO A 1 108 ? -22.031 2.566 -8.18 1 76.94 108 PRO A O 1
ATOM 893 N N . MET A 1 109 ? -20.828 1.225 -6.738 1 82.19 109 MET A N 1
ATOM 894 C CA . MET A 1 109 ? -20.203 2.365 -6.074 1 82.19 109 MET A CA 1
ATOM 895 C C . MET A 1 109 ? -18.766 2.049 -5.684 1 82.19 109 MET A C 1
ATOM 897 O O . MET A 1 109 ? -18.391 0.881 -5.551 1 82.19 109 MET A O 1
ATOM 901 N N . PHE A 1 110 ? -18.141 3.094 -5.473 1 88.31 110 PHE A N 1
ATOM 902 C CA . PHE A 1 110 ? -16.75 2.924 -5.043 1 88.31 110 PHE A CA 1
ATOM 903 C C . PHE A 1 110 ? -16.688 2.164 -3.725 1 88.31 110 PHE A C 1
ATOM 905 O O . PHE A 1 110 ? -17.312 2.562 -2.742 1 88.31 110 PHE A O 1
ATOM 912 N N . THR A 1 111 ? -15.992 1.055 -3.717 1 92.38 111 THR A N 1
ATOM 913 C CA . THR A 1 111 ? -15.797 0.246 -2.518 1 92.38 111 THR A CA 1
ATOM 914 C C . THR A 1 111 ? -14.367 -0.287 -2.447 1 92.38 111 THR A C 1
ATOM 916 O O . THR A 1 111 ? -13.852 -0.816 -3.43 1 92.38 111 THR A O 1
ATOM 919 N N . LYS A 1 112 ? -13.805 -0.005 -1.389 1 94.31 112 LYS A N 1
ATOM 920 C CA . LYS A 1 112 ? -12.523 -0.637 -1.092 1 94.31 112 LYS A CA 1
ATOM 921 C C . LYS A 1 112 ? -12.703 -1.832 -0.159 1 94.31 112 LYS A C 1
ATOM 923 O O . LYS A 1 112 ? -13.406 -1.738 0.85 1 94.31 112 LYS A O 1
ATOM 928 N N . VAL A 1 113 ? -12.148 -2.938 -0.571 1 95.12 113 VAL A N 1
ATOM 929 C CA . VAL A 1 113 ? -12.266 -4.141 0.249 1 95.12 113 VAL A CA 1
ATOM 930 C C . VAL A 1 113 ? -10.891 -4.531 0.789 1 95.12 113 VAL A C 1
ATOM 932 O O . VAL A 1 113 ? -9.938 -4.668 0.025 1 95.12 113 VAL A O 1
ATOM 935 N N . CYS A 1 114 ? -10.805 -4.629 2.064 1 96.25 114 CYS A N 1
ATOM 936 C CA . CYS A 1 114 ? -9.594 -5.074 2.738 1 96.25 114 CYS A CA 1
ATOM 937 C C . CYS A 1 114 ? -9.742 -6.504 3.246 1 96.25 114 CYS A C 1
ATOM 939 O O . CYS A 1 114 ? -10.516 -6.758 4.172 1 96.25 114 CYS A O 1
ATOM 941 N N . THR A 1 115 ? -9.086 -7.418 2.615 1 97.12 115 THR A N 1
ATOM 942 C CA . THR A 1 115 ? -9.047 -8.812 3.047 1 97.12 115 THR A CA 1
ATOM 943 C C . THR A 1 115 ? -7.781 -9.094 3.848 1 97.12 115 THR A C 1
ATOM 945 O O . THR A 1 115 ? -6.672 -8.969 3.328 1 97.12 115 THR A O 1
ATOM 948 N N . GLU A 1 116 ? -7.98 -9.5 5.074 1 97.19 116 GLU A N 1
ATOM 949 C CA . GLU A 1 116 ? -6.848 -9.617 5.988 1 97.19 116 GLU A CA 1
ATOM 950 C C . GLU A 1 116 ? -6.586 -11.078 6.359 1 97.19 116 GLU A C 1
ATOM 952 O O . GLU A 1 116 ? -7.527 -11.859 6.523 1 97.19 116 GLU A O 1
ATOM 957 N N . GLY A 1 117 ? -5.297 -11.359 6.492 1 98.31 117 GLY A N 1
ATOM 958 C CA . GLY A 1 117 ? -4.922 -12.703 6.902 1 98.31 117 GLY A CA 1
ATOM 959 C C . GLY A 1 117 ? -3.424 -12.93 6.906 1 98.31 117 GLY A C 1
ATOM 960 O O . GLY A 1 117 ? -2.646 -11.977 6.957 1 98.31 117 GLY A O 1
ATOM 961 N N . ARG A 1 118 ? -3.078 -14.219 7.027 1 98.56 118 ARG A N 1
ATOM 962 C CA . ARG A 1 118 ? -1.673 -14.609 7.031 1 98.56 118 ARG A CA 1
ATOM 963 C C . ARG A 1 118 ? -1.221 -15.031 5.637 1 98.56 118 ARG A C 1
ATOM 965 O O . ARG A 1 118 ? -1.859 -15.875 5 1 98.56 118 ARG A O 1
ATOM 972 N N . LEU A 1 119 ? -0.186 -14.414 5.168 1 98.69 119 LEU A N 1
ATOM 973 C CA . LEU A 1 119 ? 0.407 -14.758 3.883 1 98.69 119 LEU A CA 1
ATOM 974 C C . LEU A 1 119 ? 1.774 -15.406 4.074 1 98.69 119 LEU A C 1
ATOM 976 O O . LEU A 1 119 ? 2.65 -14.836 4.727 1 98.69 119 LEU A O 1
ATOM 980 N N . ILE A 1 120 ? 1.936 -16.547 3.533 1 98.75 120 ILE A N 1
ATOM 981 C CA . ILE A 1 120 ? 3.223 -17.234 3.529 1 98.75 120 ILE A CA 1
ATOM 982 C C . ILE A 1 120 ? 3.703 -17.422 2.092 1 98.75 120 ILE A C 1
ATOM 984 O O . ILE A 1 120 ? 2.99 -18 1.263 1 98.75 120 ILE A O 1
ATOM 988 N N . LEU A 1 121 ? 4.855 -16.953 1.85 1 98.5 121 LEU A N 1
ATOM 989 C CA . LEU A 1 121 ? 5.445 -17.062 0.519 1 98.5 121 LEU A CA 1
ATOM 990 C C . LEU A 1 121 ? 6.77 -17.812 0.566 1 98.5 121 LEU A C 1
ATOM 992 O O . LEU A 1 121 ? 7.531 -17.672 1.527 1 98.5 121 LEU A O 1
ATOM 996 N N . GLU A 1 122 ? 7.016 -18.531 -0.423 1 98.19 122 GLU A N 1
ATOM 997 C CA . GLU A 1 122 ? 8.352 -19.078 -0.67 1 98.19 122 GLU A CA 1
ATOM 998 C C . GLU A 1 122 ? 8.906 -18.594 -2.004 1 98.19 122 GLU A C 1
ATOM 1000 O O . GLU A 1 122 ? 8.273 -18.766 -3.049 1 98.19 122 GLU A O 1
ATOM 1005 N N . PHE A 1 123 ? 10.016 -18.031 -1.948 1 97.56 123 PHE A N 1
ATOM 1006 C CA . PHE A 1 123 ? 10.688 -17.516 -3.137 1 97.56 123 PHE A CA 1
ATOM 1007 C C . PHE A 1 123 ? 11.898 -18.391 -3.477 1 97.56 123 PHE A C 1
ATOM 1009 O O . PHE A 1 123 ? 12.555 -18.922 -2.58 1 97.56 123 PHE A O 1
ATOM 1016 N N . THR A 1 124 ? 12.141 -18.5 -4.754 1 95.88 124 THR A N 1
ATOM 1017 C CA . THR A 1 124 ? 13.469 -18.969 -5.133 1 95.88 124 THR A CA 1
ATOM 1018 C C . THR A 1 124 ? 14.539 -17.953 -4.75 1 95.88 124 THR A C 1
ATOM 1020 O O . THR A 1 124 ? 14.359 -16.75 -4.961 1 95.88 124 THR A O 1
ATOM 1023 N N . PHE A 1 125 ? 15.484 -18.469 -4.148 1 91.5 125 PHE A N 1
ATOM 1024 C CA . PHE A 1 125 ? 16.578 -17.578 -3.762 1 91.5 125 PHE A CA 1
ATOM 1025 C C . PHE A 1 125 ? 17.562 -17.406 -4.906 1 91.5 125 PHE A C 1
ATOM 1027 O O . PHE A 1 125 ? 18.656 -17.984 -4.871 1 91.5 125 PHE A O 1
ATOM 1034 N N . ASP A 1 126 ? 17.25 -16.703 -5.859 1 90.38 126 ASP A N 1
ATOM 1035 C CA . ASP A 1 126 ? 18.078 -16.375 -7.027 1 90.38 126 ASP A CA 1
ATOM 1036 C C . ASP A 1 126 ? 17.812 -14.953 -7.5 1 90.38 126 ASP A C 1
ATOM 1038 O O . ASP A 1 126 ? 17.266 -14.141 -6.762 1 90.38 126 ASP A O 1
ATOM 1042 N N . ASP A 1 127 ? 18.281 -14.578 -8.656 1 86.25 127 ASP A N 1
ATOM 1043 C CA . ASP A 1 127 ? 18.25 -13.195 -9.117 1 86.25 127 ASP A CA 1
ATOM 1044 C C . ASP A 1 127 ? 16.812 -12.719 -9.359 1 86.25 127 ASP A C 1
ATOM 1046 O O . ASP A 1 127 ? 16.5 -11.547 -9.156 1 86.25 127 ASP A O 1
ATOM 1050 N N . LEU A 1 128 ? 15.977 -13.578 -9.766 1 87.25 128 LEU A N 1
ATOM 1051 C CA . LEU A 1 128 ? 14.625 -13.18 -10.141 1 87.25 128 LEU A CA 1
ATOM 1052 C C . LEU A 1 128 ? 13.688 -13.258 -8.938 1 87.25 128 LEU A C 1
ATOM 1054 O O . LEU A 1 128 ? 12.633 -12.625 -8.93 1 87.25 128 LEU A O 1
ATOM 1058 N N . MET A 1 129 ? 14.031 -14.125 -7.977 1 92.19 129 MET A N 1
ATOM 1059 C CA . MET A 1 129 ? 13.25 -14.289 -6.754 1 92.19 129 MET A CA 1
ATOM 1060 C C . MET A 1 129 ? 11.773 -14.5 -7.078 1 92.19 129 MET A C 1
ATOM 1062 O O . MET A 1 129 ? 10.914 -13.789 -6.562 1 92.19 129 MET A O 1
ATOM 1066 N N . ARG A 1 130 ? 11.531 -15.508 -7.863 1 97 130 ARG A N 1
ATOM 1067 C CA . ARG A 1 130 ? 10.156 -15.828 -8.211 1 97 130 ARG A CA 1
ATOM 1068 C C . ARG A 1 130 ? 9.484 -16.641 -7.117 1 97 130 ARG A C 1
ATOM 1070 O O . ARG A 1 130 ? 10.156 -17.344 -6.352 1 97 130 ARG A O 1
ATOM 1077 N N . ILE A 1 131 ? 8.211 -16.562 -7.07 1 98.25 131 ILE A N 1
ATOM 1078 C CA . ILE A 1 131 ? 7.422 -17.188 -6.012 1 98.25 131 ILE A CA 1
ATOM 1079 C C . ILE A 1 131 ? 7.199 -18.672 -6.332 1 98.25 131 ILE A C 1
ATOM 1081 O O . ILE A 1 131 ? 6.715 -19 -7.414 1 98.25 131 ILE A O 1
ATOM 1085 N N . LYS A 1 132 ? 7.551 -19.484 -5.414 1 98.31 132 LYS A N 1
ATOM 1086 C CA . LYS A 1 132 ? 7.312 -20.922 -5.527 1 98.31 132 LYS A CA 1
ATOM 1087 C C . LYS A 1 132 ? 5.965 -21.312 -4.926 1 98.31 132 LYS A C 1
ATOM 1089 O O . LYS A 1 132 ? 5.262 -22.172 -5.461 1 98.31 132 LYS A O 1
ATOM 1094 N N . THR A 1 133 ? 5.695 -20.75 -3.811 1 98.62 133 THR A N 1
ATOM 1095 C CA . THR A 1 133 ? 4.445 -21.062 -3.131 1 98.62 133 THR A CA 1
ATOM 1096 C C . THR A 1 133 ? 3.822 -19.797 -2.547 1 98.62 133 THR A C 1
ATOM 1098 O O . THR A 1 133 ? 4.523 -18.969 -1.963 1 98.62 133 THR A O 1
ATOM 1101 N N . TRP A 1 134 ? 2.611 -19.625 -2.799 1 98.69 134 TRP A N 1
ATOM 1102 C CA . TRP A 1 134 ? 1.764 -18.578 -2.238 1 98.69 134 TRP A CA 1
ATOM 1103 C C . TRP A 1 134 ? 0.631 -19.188 -1.412 1 98.69 134 TRP A C 1
ATOM 1105 O O . TRP A 1 134 ? -0.222 -19.891 -1.942 1 98.69 134 TRP A O 1
ATOM 1115 N N . HIS A 1 135 ? 0.624 -18.953 -0.112 1 98.75 135 HIS A N 1
ATOM 1116 C CA . HIS A 1 135 ? -0.456 -19.406 0.756 1 98.75 135 HIS A CA 1
ATOM 1117 C C . HIS A 1 135 ? -1.063 -18.25 1.535 1 98.75 135 HIS A C 1
ATOM 1119 O O . HIS A 1 135 ? -0.444 -17.719 2.465 1 98.75 135 HIS A O 1
ATOM 1125 N N . PHE A 1 136 ? -2.232 -17.906 1.28 1 98.75 136 PHE A N 1
ATOM 1126 C CA . PHE A 1 136 ? -2.936 -16.828 1.966 1 98.75 136 PHE A CA 1
ATOM 1127 C C . PHE A 1 136 ? -4.098 -17.375 2.787 1 98.75 136 PHE A C 1
ATOM 1129 O O . PHE A 1 136 ? -5.09 -17.844 2.229 1 98.75 136 PHE A O 1
ATOM 1136 N N . THR A 1 137 ? -4 -17.375 4.047 1 98.5 137 THR A N 1
ATOM 1137 C CA . THR A 1 137 ? -5.074 -17.75 4.961 1 98.5 137 THR A CA 1
ATOM 1138 C C . THR A 1 137 ? -5.895 -16.516 5.367 1 98.5 137 THR A C 1
ATOM 1140 O O . THR A 1 137 ? -5.473 -15.742 6.223 1 98.5 137 THR A O 1
ATOM 1143 N N . ILE A 1 138 ? -7.031 -16.469 4.824 1 97.81 138 ILE A N 1
ATOM 1144 C CA . ILE A 1 138 ? -7.879 -15.297 5.004 1 97.81 138 ILE A CA 1
ATOM 1145 C C . ILE A 1 138 ? -8.609 -15.383 6.34 1 97.81 138 ILE A C 1
ATOM 1147 O O . ILE A 1 138 ? -9.242 -16.406 6.641 1 97.81 138 ILE A O 1
ATOM 1151 N N . ARG A 1 139 ? -8.469 -14.367 7.09 1 96.94 139 ARG A N 1
ATOM 1152 C CA . ARG A 1 139 ? -9.109 -14.312 8.398 1 96.94 139 ARG A CA 1
ATOM 1153 C C . ARG A 1 139 ? -10.406 -13.516 8.344 1 96.94 139 ARG A C 1
ATOM 1155 O O . ARG A 1 139 ? -11.43 -13.938 8.883 1 96.94 139 ARG A O 1
ATOM 1162 N N . GLN A 1 140 ? -10.398 -12.391 7.734 1 94.62 140 GLN A N 1
ATOM 1163 C CA . GLN A 1 140 ? -11.586 -11.547 7.652 1 94.62 140 GLN A CA 1
ATOM 1164 C C . GLN A 1 140 ? -11.492 -10.562 6.492 1 94.62 140 GLN A C 1
ATOM 1166 O O . GLN A 1 140 ? -10.422 -10.406 5.895 1 94.62 140 GLN A O 1
ATOM 1171 N N . TYR A 1 141 ? -12.602 -10.039 6.109 1 92.94 141 TYR A N 1
ATOM 1172 C CA . TYR A 1 141 ? -12.641 -8.977 5.113 1 92.94 141 TYR A CA 1
ATOM 1173 C C . TYR A 1 141 ? -13.5 -7.812 5.59 1 92.94 141 TYR A C 1
ATOM 1175 O O . TYR A 1 141 ? -14.445 -8 6.352 1 92.94 141 TYR A O 1
ATOM 1183 N N . ARG A 1 142 ? -13.125 -6.582 5.199 1 92.62 142 ARG A N 1
ATOM 1184 C CA . ARG A 1 142 ? -13.867 -5.355 5.488 1 92.62 142 ARG A CA 1
ATOM 1185 C C . ARG A 1 142 ? -14.109 -4.547 4.219 1 92.62 142 ARG A C 1
ATOM 1187 O O . ARG A 1 142 ? -13.18 -4.324 3.434 1 92.62 142 ARG A O 1
ATOM 1194 N N . GLU A 1 143 ? -15.32 -4.125 4.09 1 92.62 143 GLU A N 1
ATOM 1195 C CA . GLU A 1 143 ? -15.68 -3.242 2.982 1 92.62 143 GLU A CA 1
ATOM 1196 C C . GLU A 1 143 ? -15.727 -1.784 3.43 1 92.62 143 GLU A C 1
ATOM 1198 O O . GLU A 1 143 ? -16.438 -1.441 4.375 1 92.62 143 GLU A O 1
ATOM 1203 N N . LEU A 1 144 ? -15.062 -0.995 2.748 1 92.56 144 LEU A N 1
ATOM 1204 C CA . LEU A 1 144 ? -15.008 0.428 3.064 1 92.56 144 LEU A CA 1
ATOM 1205 C C . LEU A 1 144 ? -15.648 1.258 1.958 1 92.56 144 LEU A C 1
ATOM 1207 O O . LEU A 1 144 ? -15.438 0.989 0.773 1 92.56 144 LEU A O 1
ATOM 1211 N N . VAL A 1 145 ? -16.391 2.219 2.361 1 90.94 145 VAL A N 1
ATOM 1212 C CA . VAL A 1 145 ? -17.094 3.102 1.428 1 90.94 145 VAL A CA 1
ATOM 1213 C C . VAL A 1 145 ? -16.875 4.559 1.831 1 90.94 145 VAL A C 1
ATOM 1215 O O . VAL A 1 145 ? -16.562 4.848 2.99 1 90.94 145 VAL A O 1
ATOM 1218 N N . PRO A 1 146 ? -17 5.41 0.82 1 89.25 146 PRO A N 1
ATOM 1219 C CA . PRO A 1 146 ? -16.859 6.824 1.172 1 89.25 146 PRO A CA 1
ATOM 1220 C C . PRO A 1 146 ? -17.844 7.262 2.252 1 89.25 146 PRO A C 1
ATOM 1222 O O . PRO A 1 146 ? -19.016 6.879 2.213 1 89.25 146 PRO A O 1
ATOM 1225 N N . ARG A 1 147 ? -17.344 8.016 3.225 1 85.62 147 ARG A N 1
ATOM 1226 C CA . ARG A 1 147 ? -18.203 8.516 4.301 1 85.62 147 ARG A CA 1
ATOM 1227 C C . ARG A 1 147 ? -19.359 9.352 3.742 1 85.62 147 ARG A C 1
ATOM 1229 O O . ARG A 1 147 ? -20.438 9.383 4.328 1 85.62 147 ARG A O 1
ATOM 1236 N N . SER A 1 148 ? -19.125 10.031 2.672 1 81 148 SER A N 1
ATOM 1237 C CA . SER A 1 148 ? -20.125 10.922 2.076 1 81 148 SER A CA 1
ATOM 1238 C C . SER A 1 148 ? -21.391 10.164 1.712 1 81 148 SER A C 1
ATOM 1240 O O . SER A 1 148 ? -22.453 10.766 1.567 1 81 148 SER A O 1
ATOM 1242 N N . ILE A 1 149 ? -21.266 8.875 1.541 1 77.12 149 ILE A N 1
ATOM 1243 C CA . ILE A 1 149 ? -22.422 8.062 1.182 1 77.12 149 ILE A CA 1
ATOM 1244 C C . ILE A 1 149 ? -23.375 7.977 2.365 1 77.12 149 ILE A C 1
ATOM 1246 O O . ILE A 1 149 ? -24.578 7.754 2.186 1 77.12 149 ILE A O 1
ATOM 1250 N N . LEU A 1 150 ? -22.859 8.07 3.506 1 73.25 150 LEU A N 1
ATOM 1251 C CA . LEU A 1 150 ? -23.688 8.055 4.703 1 73.25 150 LEU A CA 1
ATOM 1252 C C . LEU A 1 150 ? -24.734 9.164 4.652 1 73.25 150 LEU A C 1
ATOM 1254 O O . LEU A 1 150 ? -25.891 8.953 5.023 1 73.25 150 LEU A O 1
ATOM 1258 N N . ALA A 1 151 ? -24.234 10.312 4.242 1 69.06 151 ALA A N 1
ATOM 1259 C CA . ALA A 1 151 ? -25.172 11.43 4.129 1 69.06 151 ALA A CA 1
ATOM 1260 C C . ALA A 1 151 ? -26.25 11.133 3.088 1 69.06 151 ALA A C 1
ATOM 1262 O O . ALA A 1 151 ? -27.422 11.453 3.295 1 69.06 151 ALA A O 1
ATOM 1263 N N . MET A 1 152 ? -25.797 10.5 2.088 1 69.69 152 MET A N 1
ATOM 1264 C CA . MET A 1 152 ? -26.75 10.18 1.029 1 69.69 152 MET A CA 1
ATOM 1265 C C . MET A 1 152 ? -27.781 9.156 1.51 1 69.69 152 MET A C 1
ATOM 1267 O O . MET A 1 152 ? -28.953 9.258 1.182 1 69.69 152 MET A O 1
ATOM 1271 N N . HIS A 1 153 ? -27.312 8.25 2.258 1 65.81 153 HIS A N 1
ATOM 1272 C CA . HIS A 1 153 ? -28.188 7.195 2.77 1 65.81 153 HIS A CA 1
ATOM 1273 C C . HIS A 1 153 ? -29.172 7.746 3.795 1 65.81 153 HIS A C 1
ATOM 1275 O O . HIS A 1 153 ? -30.312 7.297 3.865 1 65.81 153 HIS A O 1
ATOM 1281 N N . ALA A 1 154 ? -28.641 8.578 4.559 1 66.69 154 ALA A N 1
ATOM 1282 C CA . ALA A 1 154 ? -29.516 9.203 5.547 1 66.69 154 ALA A CA 1
ATOM 1283 C C . ALA A 1 154 ? -30.672 9.938 4.871 1 66.69 154 ALA A C 1
ATOM 1285 O O . ALA A 1 154 ? -31.781 9.945 5.383 1 66.69 154 ALA A O 1
ATOM 1286 N N . GLN A 1 155 ? -30.359 10.414 3.721 1 68.38 155 GLN A N 1
ATOM 1287 C CA . GLN A 1 155 ? -31.375 11.172 3.004 1 68.38 155 GLN A CA 1
ATOM 1288 C C . GLN A 1 155 ? -32.312 10.25 2.24 1 68.38 155 GLN A C 1
ATOM 1290 O O . GLN A 1 155 ? -33.5 10.523 2.143 1 68.38 155 GLN A O 1
ATOM 1295 N N . ASP A 1 156 ? -31.781 9.125 1.532 1 63.94 156 ASP A N 1
ATOM 1296 C CA . ASP A 1 156 ? -32.562 8.141 0.784 1 63.94 156 ASP A CA 1
ATOM 1297 C C . ASP A 1 156 ? -32.094 6.723 1.075 1 63.94 156 ASP A C 1
ATOM 1299 O O . ASP A 1 156 ? -31.141 6.238 0.448 1 63.94 156 ASP A O 1
ATOM 1303 N N . PRO A 1 157 ? -32.688 6.172 2.064 1 60.84 157 PRO A N 1
ATOM 1304 C CA . PRO A 1 157 ? -32.281 4.832 2.496 1 60.84 157 PRO A CA 1
ATOM 1305 C C . PRO A 1 157 ? -32.219 3.834 1.344 1 60.84 157 PRO A C 1
ATOM 1307 O O . PRO A 1 157 ? -31.562 2.803 1.448 1 60.84 157 PRO A O 1
ATOM 1310 N N . GLN A 1 158 ? -32.969 4.121 0.317 1 59.25 158 GLN A N 1
ATOM 1311 C CA . GLN A 1 158 ? -33 3.201 -0.813 1 59.25 158 GLN A CA 1
ATOM 1312 C C . GLN A 1 158 ? -31.703 3.232 -1.594 1 59.25 158 GLN A C 1
ATOM 1314 O O . GLN A 1 158 ? -31.453 2.361 -2.428 1 59.25 158 GLN A O 1
ATOM 1319 N N . VAL A 1 159 ? -30.984 4.207 -1.287 1 56.41 159 VAL A N 1
ATOM 1320 C CA . VAL A 1 159 ? -29.75 4.406 -2.043 1 56.41 159 VAL A CA 1
ATOM 1321 C C . VAL A 1 159 ? -28.828 3.197 -1.861 1 56.41 159 VAL A C 1
ATOM 1323 O O . VAL A 1 159 ? -28.203 2.734 -2.818 1 56.41 159 VAL A O 1
ATOM 1326 N N . LEU A 1 160 ? -28.859 2.705 -0.671 1 58.22 160 LEU A N 1
ATOM 1327 C CA . LEU A 1 160 ? -27.984 1.579 -0.38 1 58.22 160 LEU A CA 1
ATOM 1328 C C . LEU A 1 160 ? -28.453 0.317 -1.089 1 58.22 160 LEU A C 1
ATOM 1330 O O . LEU A 1 160 ? -27.641 -0.52 -1.491 1 58.22 160 LEU A O 1
ATOM 1334 N N . ASP A 1 161 ? -29.797 0.204 -1.146 1 58.06 161 ASP A N 1
ATOM 1335 C CA . ASP A 1 161 ? -30.359 -0.95 -1.846 1 58.06 161 ASP A CA 1
ATOM 1336 C C . ASP A 1 161 ? -29.891 -0.986 -3.301 1 58.06 161 ASP A C 1
ATOM 1338 O O . ASP A 1 161 ? -29.75 -2.061 -3.885 1 58.06 161 ASP A O 1
ATOM 1342 N N . GLN A 1 162 ? -29.719 0.123 -3.791 1 50.09 162 GLN A N 1
ATOM 1343 C CA . GLN A 1 162 ? -29.312 0.242 -5.184 1 50.09 162 GLN A CA 1
ATOM 1344 C C . GLN A 1 162 ? -27.812 0.006 -5.332 1 50.09 162 GLN A C 1
ATOM 1346 O O . GLN A 1 162 ? -27.312 -0.246 -6.434 1 50.09 162 GLN A O 1
ATOM 1351 N N . LEU A 1 163 ? -27.188 0.217 -4.328 1 52.59 163 LEU A N 1
ATOM 1352 C CA . LEU A 1 163 ? -25.734 0.085 -4.328 1 52.59 163 LEU A CA 1
ATOM 1353 C C . LEU A 1 163 ? -25.328 -1.345 -4 1 52.59 163 LEU A C 1
ATOM 1355 O O . LEU A 1 163 ? -24.156 -1.71 -4.168 1 52.59 163 LEU A O 1
ATOM 1359 N N . SER A 1 164 ? -26.188 -2.285 -3.482 1 47.91 164 SER A N 1
ATOM 1360 C CA . SER A 1 164 ? -25.953 -3.691 -3.174 1 47.91 164 SER A CA 1
ATOM 1361 C C . SER A 1 164 ? -25.969 -4.543 -4.438 1 47.91 164 SER A C 1
ATOM 1363 O O . SER A 1 164 ? -26.688 -4.234 -5.395 1 47.91 164 SER A O 1
ATOM 1365 N N . MET B 1 1 ? 21.891 -0.91 -6.582 1 55.59 1 MET B N 1
ATOM 1366 C CA . MET B 1 1 ? 21.391 0.38 -6.117 1 55.59 1 MET B CA 1
ATOM 1367 C C . MET B 1 1 ? 19.875 0.321 -5.879 1 55.59 1 MET B C 1
ATOM 1369 O O . MET B 1 1 ? 19.156 -0.344 -6.621 1 55.59 1 MET B O 1
ATOM 1373 N N . VAL B 1 2 ? 19.4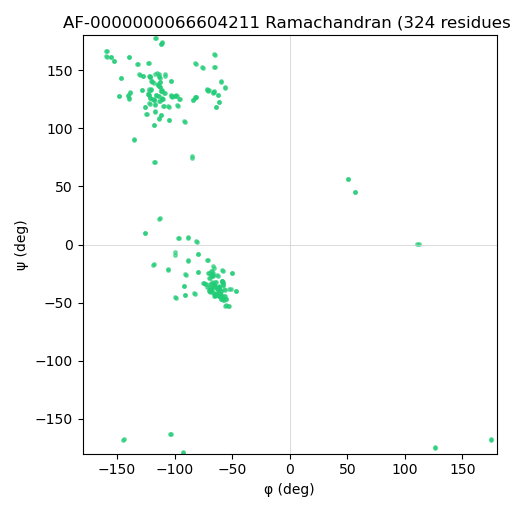84 0.699 -4.652 1 66.56 2 VAL B N 1
ATOM 1374 C CA . VAL B 1 2 ? 18.078 0.633 -4.246 1 66.56 2 VAL B CA 1
ATOM 1375 C C . VAL B 1 2 ? 17.234 1.563 -5.117 1 66.56 2 VAL B C 1
ATOM 1377 O O . VAL B 1 2 ? 17.703 2.635 -5.516 1 66.56 2 VAL B O 1
ATOM 1380 N N . GLN B 1 3 ? 16.156 1.106 -5.707 1 84.19 3 GLN B N 1
ATOM 1381 C CA . GLN B 1 3 ? 15.219 1.93 -6.469 1 84.19 3 GLN B CA 1
ATOM 1382 C C . GLN B 1 3 ? 14.508 2.932 -5.562 1 84.19 3 GLN B C 1
ATOM 1384 O O . GLN B 1 3 ? 14.195 2.621 -4.414 1 84.1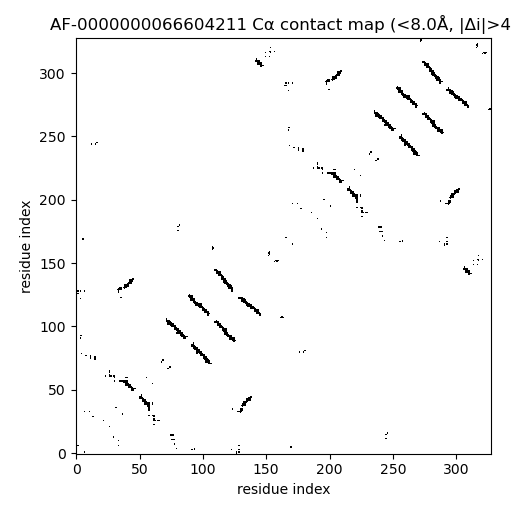9 3 GLN B O 1
ATOM 1389 N N . PRO B 1 4 ? 14.5 4.207 -6.035 1 88.5 4 PRO B N 1
ATOM 1390 C CA . PRO B 1 4 ? 13.891 5.262 -5.219 1 88.5 4 PRO B CA 1
ATOM 1391 C C . PRO B 1 4 ? 12.523 4.863 -4.66 1 88.5 4 PRO B C 1
ATOM 1393 O O . PRO B 1 4 ? 12.219 5.156 -3.502 1 88.5 4 PRO B O 1
ATOM 1396 N N . GLU B 1 5 ? 11.758 4.211 -5.426 1 88.81 5 GLU B N 1
ATOM 1397 C CA . GLU B 1 5 ? 10.445 3.795 -4.945 1 88.81 5 GLU B CA 1
ATOM 1398 C C . GLU B 1 5 ? 10.57 2.801 -3.793 1 88.81 5 GLU B C 1
ATOM 1400 O O . GLU B 1 5 ? 9.734 2.781 -2.893 1 88.81 5 GLU B O 1
ATOM 1405 N N . TYR B 1 6 ? 11.609 2.041 -3.865 1 89.25 6 TYR B N 1
ATOM 1406 C CA . TYR B 1 6 ? 11.844 1.092 -2.781 1 89.25 6 TYR B CA 1
ATOM 1407 C C . TYR B 1 6 ? 12.148 1.816 -1.478 1 89.25 6 TYR B C 1
ATOM 1409 O O . TYR B 1 6 ? 11.766 1.355 -0.399 1 89.25 6 TYR B O 1
ATOM 1417 N N . ARG B 1 7 ? 12.828 2.93 -1.585 1 93.56 7 ARG B N 1
ATOM 1418 C CA . ARG B 1 7 ? 13.125 3.723 -0.396 1 93.56 7 ARG B CA 1
ATOM 1419 C C . ARG B 1 7 ? 11.844 4.195 0.279 1 93.56 7 ARG B C 1
ATOM 1421 O O . ARG B 1 7 ? 11.766 4.262 1.508 1 93.56 7 ARG B O 1
ATOM 1428 N N . ILE B 1 8 ? 10.867 4.523 -0.504 1 95.56 8 ILE B N 1
ATOM 1429 C CA . ILE B 1 8 ? 9.578 4.926 0.044 1 95.56 8 ILE B CA 1
ATOM 1430 C C . ILE B 1 8 ? 8.898 3.729 0.708 1 95.56 8 ILE B C 1
ATOM 1432 O O . ILE B 1 8 ? 8.258 3.869 1.75 1 95.56 8 ILE B O 1
ATOM 1436 N N . TYR B 1 9 ? 9.078 2.646 0.083 1 93.12 9 TYR B N 1
ATOM 1437 C CA . TYR B 1 9 ? 8.57 1.421 0.69 1 93.12 9 TYR B CA 1
ATOM 1438 C C . TYR B 1 9 ? 9.211 1.18 2.053 1 93.12 9 TYR B C 1
ATOM 1440 O O . TYR B 1 9 ? 8.523 0.832 3.016 1 93.12 9 TYR B O 1
ATOM 1448 N N . GLU B 1 10 ? 10.5 1.308 2.125 1 93.31 10 GLU B N 1
ATOM 1449 C CA . GLU B 1 10 ? 11.219 1.154 3.387 1 93.31 10 GLU B CA 1
ATOM 1450 C C . GLU B 1 10 ? 10.734 2.166 4.422 1 93.31 10 GLU B C 1
ATOM 1452 O O . GLU B 1 10 ? 10.633 1.85 5.609 1 93.31 10 GLU B O 1
ATOM 1457 N N . MET B 1 11 ? 10.508 3.332 3.941 1 96.56 11 MET B N 1
ATOM 1458 C CA . MET B 1 11 ? 10 4.367 4.836 1 96.56 11 MET B CA 1
ATOM 1459 C C . MET B 1 11 ? 8.641 3.975 5.406 1 96.56 11 MET B C 1
ATOM 1461 O O . MET B 1 11 ? 8.391 4.141 6.602 1 96.56 11 MET B O 1
ATOM 1465 N N . ASN B 1 12 ? 7.809 3.469 4.512 1 96.06 12 ASN B N 1
ATOM 1466 C CA . ASN B 1 12 ? 6.512 2.971 4.961 1 96.06 12 ASN B CA 1
ATOM 1467 C C . ASN B 1 12 ? 6.668 1.921 6.059 1 96.06 12 ASN B C 1
ATOM 1469 O O . ASN B 1 12 ? 5.984 1.982 7.082 1 96.06 12 ASN B O 1
ATOM 1473 N N . LYS B 1 13 ? 7.52 1.029 5.824 1 93.62 13 LYS B N 1
ATOM 1474 C CA . LYS B 1 13 ? 7.75 -0.045 6.789 1 93.62 13 LYS B CA 1
ATOM 1475 C C . LYS B 1 13 ? 8.258 0.508 8.117 1 93.62 13 LYS B C 1
ATOM 1477 O O . LYS B 1 13 ? 7.875 0.027 9.18 1 93.62 13 LYS B O 1
ATOM 1482 N N . ARG B 1 14 ? 9.117 1.42 8.023 1 96.12 14 ARG B N 1
ATOM 1483 C CA . ARG B 1 14 ? 9.648 2.053 9.227 1 96.12 14 ARG B CA 1
ATOM 1484 C C . ARG B 1 14 ? 8.539 2.736 10.016 1 96.12 14 ARG B C 1
ATOM 1486 O O . ARG B 1 14 ? 8.477 2.607 11.242 1 96.12 14 ARG B O 1
ATOM 1493 N N . LEU B 1 15 ? 7.68 3.426 9.375 1 96.38 15 LEU B N 1
ATOM 1494 C CA . LEU B 1 15 ? 6.551 4.094 10.008 1 96.38 15 LEU B CA 1
ATOM 1495 C C . LEU B 1 15 ? 5.621 3.078 10.664 1 96.38 15 LEU B C 1
ATOM 1497 O O . LEU B 1 15 ? 5.07 3.34 11.742 1 96.38 15 LEU B O 1
ATOM 1501 N N . GLN B 1 16 ? 5.461 1.988 9.992 1 93.62 16 GLN B N 1
ATOM 1502 C CA . GLN B 1 16 ? 4.605 0.927 10.516 1 93.62 16 GLN B CA 1
ATOM 1503 C C . GLN B 1 16 ? 5.199 0.316 11.781 1 93.62 16 GLN B C 1
ATOM 1505 O O . GLN B 1 16 ? 4.48 -0.27 12.594 1 93.62 16 GLN B O 1
ATOM 1510 N N . SER B 1 17 ? 6.473 0.366 11.93 1 93.88 17 SER B N 1
ATOM 1511 C CA . SER B 1 17 ? 7.16 -0.231 13.07 1 93.88 17 SER B CA 1
ATOM 1512 C C . SER B 1 17 ? 7.074 0.667 14.297 1 93.88 17 SER B C 1
ATOM 1514 O O . SER B 1 17 ? 7.484 0.272 15.391 1 93.88 17 SER B O 1
ATOM 1516 N N . ARG B 1 18 ? 6.559 1.86 14.094 1 94.25 18 ARG B N 1
ATOM 1517 C CA . ARG B 1 18 ? 6.406 2.812 15.188 1 94.25 18 ARG B CA 1
ATOM 1518 C C . ARG B 1 18 ? 5.516 2.248 16.281 1 94.25 18 ARG B C 1
ATOM 1520 O O . ARG B 1 18 ? 4.496 1.613 16 1 94.25 18 ARG B O 1
ATOM 1527 N N . THR B 1 19 ? 5.875 2.498 17.453 1 93.19 19 THR B N 1
ATOM 1528 C CA . THR B 1 19 ? 5.043 2.125 18.594 1 93.19 19 THR B CA 1
ATOM 1529 C C . THR B 1 19 ? 4.473 3.363 19.281 1 93.19 19 THR B C 1
ATOM 1531 O O . THR B 1 19 ? 4.875 4.488 18.984 1 93.19 19 THR B O 1
ATOM 1534 N N . GLU B 1 20 ? 3.617 3.139 20.203 1 89.81 20 GLU B N 1
ATOM 1535 C CA . GLU B 1 20 ? 3.029 4.254 20.953 1 89.81 20 GLU B CA 1
ATOM 1536 C C . GLU B 1 20 ? 4.074 4.961 21.797 1 89.81 20 GLU B C 1
ATOM 1538 O O . GLU B 1 20 ? 3.92 6.137 22.125 1 89.81 20 GLU B O 1
ATOM 1543 N N . ASP B 1 21 ? 5.176 4.281 22.062 1 92.19 21 ASP B N 1
ATOM 1544 C CA . ASP B 1 21 ? 6.207 4.828 22.938 1 92.19 21 ASP B CA 1
ATOM 1545 C C . ASP B 1 21 ? 7.32 5.492 22.125 1 92.19 21 ASP B C 1
ATOM 1547 O O . ASP B 1 21 ? 8.32 5.938 22.703 1 92.19 21 ASP B O 1
ATOM 1551 N N . SER B 1 22 ? 7.059 5.527 20.844 1 94.06 22 SER B N 1
ATOM 1552 C CA . SER B 1 22 ? 8.086 6.176 20.031 1 94.06 22 SER B CA 1
ATOM 1553 C C . SER B 1 22 ? 8.227 7.648 20.391 1 94.06 22 SER B C 1
ATOM 1555 O O . SER B 1 22 ? 7.273 8.422 20.266 1 94.06 22 SER B O 1
ATOM 1557 N N . ASP B 1 23 ? 9.391 8.031 20.844 1 95.88 23 ASP B N 1
ATOM 1558 C CA . ASP B 1 23 ? 9.641 9.383 21.328 1 95.88 23 ASP B CA 1
ATOM 1559 C C . ASP B 1 23 ? 10.422 10.203 20.312 1 95.88 23 ASP B C 1
ATOM 1561 O O . ASP B 1 23 ? 10.531 9.805 19.141 1 95.88 23 ASP B O 1
ATOM 1565 N N . ASN B 1 24 ? 11.008 11.312 20.766 1 95.5 24 ASN B N 1
ATOM 1566 C CA . ASN B 1 24 ? 11.711 12.227 19.875 1 95.5 24 ASN B CA 1
ATOM 1567 C C . ASN B 1 24 ? 12.938 11.57 19.25 1 95.5 24 ASN B C 1
ATOM 1569 O O . ASN B 1 24 ? 13.266 11.828 18.094 1 95.5 24 ASN B O 1
ATOM 1573 N N . LEU B 1 25 ? 13.547 10.742 20.062 1 96.94 25 LEU B N 1
ATOM 1574 C CA . LEU B 1 25 ? 14.734 10.062 19.547 1 96.94 25 LEU B CA 1
ATOM 1575 C C . LEU B 1 25 ? 14.375 9.141 18.391 1 96.94 25 LEU B C 1
ATOM 1577 O O . LEU B 1 25 ? 15.109 9.062 17.406 1 96.94 25 LEU B O 1
ATOM 1581 N N . TRP B 1 26 ? 13.289 8.438 18.594 1 98.19 26 TRP B N 1
ATOM 1582 C CA . TRP B 1 26 ? 12.836 7.539 17.531 1 98.19 26 TRP B CA 1
ATOM 1583 C C . TRP B 1 26 ? 12.555 8.312 16.25 1 98.19 26 TRP B C 1
ATOM 1585 O O . TRP B 1 26 ? 13.016 7.926 15.164 1 98.19 26 TRP B O 1
ATOM 1595 N N . TRP B 1 27 ? 11.922 9.438 16.328 1 98.25 27 TRP B N 1
ATOM 1596 C CA . TRP B 1 27 ? 11.523 10.219 15.164 1 98.25 27 TRP B CA 1
ATOM 1597 C C . TRP B 1 27 ? 12.727 10.898 14.531 1 98.25 27 TRP B C 1
ATOM 1599 O O . TRP B 1 27 ? 12.781 11.07 13.305 1 98.25 27 TRP B O 1
ATOM 1609 N N . ASP B 1 28 ? 13.633 11.273 15.344 1 97.94 28 ASP B N 1
ATOM 1610 C CA . ASP B 1 28 ? 14.867 11.828 14.812 1 97.94 28 ASP B CA 1
ATOM 1611 C C . ASP B 1 28 ? 15.648 10.781 14.016 1 97.94 28 ASP B C 1
ATOM 1613 O O . ASP B 1 28 ? 16.234 11.102 12.977 1 97.94 28 ASP B O 1
ATOM 1617 N N . ALA B 1 29 ? 15.711 9.578 14.562 1 98.12 29 ALA B N 1
ATOM 1618 C CA . ALA B 1 29 ? 16.359 8.484 13.852 1 98.12 29 ALA B CA 1
ATOM 1619 C C . ALA B 1 29 ? 15.664 8.195 12.531 1 98.12 29 ALA B C 1
ATOM 1621 O O . ALA B 1 29 ? 16.312 7.953 11.516 1 98.12 29 ALA B O 1
ATOM 1622 N N . PHE B 1 30 ? 14.359 8.219 12.641 1 98.31 30 PHE B N 1
ATOM 1623 C CA . PHE B 1 30 ? 13.562 8.047 11.422 1 98.31 30 PHE B CA 1
ATOM 1624 C C . PHE B 1 30 ? 13.953 9.086 10.375 1 98.31 30 PHE B C 1
ATOM 1626 O O . PHE B 1 30 ? 14.234 8.742 9.227 1 98.31 30 PHE B O 1
ATOM 1633 N N . ALA B 1 31 ? 13.945 10.375 10.773 1 98.25 31 ALA B N 1
ATOM 1634 C CA . ALA B 1 31 ? 14.266 11.453 9.844 1 98.25 31 ALA B CA 1
ATOM 1635 C C . ALA B 1 31 ? 15.695 11.312 9.32 1 98.25 31 ALA B C 1
ATOM 1637 O O . ALA B 1 31 ? 15.953 11.547 8.141 1 98.25 31 ALA B O 1
ATOM 1638 N N . THR B 1 32 ? 16.578 10.922 10.141 1 98.12 32 THR B N 1
ATOM 1639 C CA . THR B 1 32 ? 17.984 10.758 9.75 1 98.12 32 THR B CA 1
ATOM 1640 C C . THR B 1 32 ? 18.125 9.633 8.734 1 98.12 32 THR B C 1
ATOM 1642 O O . THR B 1 32 ? 18.969 9.703 7.836 1 98.12 32 THR B O 1
ATOM 1645 N N . GLU B 1 33 ? 17.359 8.656 8.906 1 97.56 33 GLU B N 1
ATOM 1646 C CA . GLU B 1 33 ? 17.438 7.484 8.039 1 97.56 33 GLU B CA 1
ATOM 1647 C C . GLU B 1 33 ? 16.969 7.816 6.625 1 97.56 33 GLU B C 1
ATOM 1649 O O . GLU B 1 33 ? 17.547 7.34 5.645 1 97.56 33 GLU B O 1
ATOM 1654 N N . PHE B 1 34 ? 15.984 8.711 6.531 1 98.06 34 PHE B N 1
ATOM 1655 C CA . PHE B 1 34 ? 15.336 8.797 5.227 1 98.06 34 PHE B CA 1
ATOM 1656 C C . PHE B 1 34 ? 15.516 10.18 4.625 1 98.06 34 PHE B C 1
ATOM 1658 O O . PHE B 1 34 ? 15.328 10.367 3.42 1 98.06 34 PHE B O 1
ATOM 1665 N N . PHE B 1 35 ? 15.883 11.148 5.406 1 98.44 35 PHE B N 1
ATOM 1666 C CA . PHE B 1 35 ? 15.977 12.516 4.902 1 98.44 35 PHE B CA 1
ATOM 1667 C C . PHE B 1 35 ? 17.391 13.047 5.07 1 98.44 35 PHE B C 1
ATOM 1669 O O . PHE B 1 35 ? 18.047 12.789 6.086 1 98.44 35 PHE B O 1
ATOM 1676 N N . GLU B 1 36 ? 17.828 13.758 4.086 1 97.94 36 GLU B N 1
ATOM 1677 C CA . GLU B 1 36 ? 19.109 14.445 4.152 1 97.94 36 GLU B CA 1
ATOM 1678 C C . GLU B 1 36 ? 19.094 15.539 5.223 1 97.94 36 GLU B C 1
ATOM 1680 O O . GLU B 1 36 ? 18.031 15.977 5.656 1 97.94 36 GLU B O 1
ATOM 1685 N N . ASP B 1 37 ? 20.234 15.977 5.609 1 97.06 37 ASP B N 1
ATOM 1686 C CA . ASP B 1 37 ? 20.406 16.922 6.707 1 97.06 37 ASP B CA 1
ATOM 1687 C C . ASP B 1 37 ? 19.812 18.297 6.34 1 97.06 37 ASP B C 1
ATOM 1689 O O . ASP B 1 37 ? 19.469 19.078 7.223 1 97.06 37 ASP B O 1
ATOM 1693 N N . ASP B 1 38 ? 19.734 18.562 5.098 1 97.5 38 ASP B N 1
ATOM 1694 C CA . ASP B 1 38 ? 19.188 19.844 4.66 1 97.5 38 ASP B CA 1
ATOM 1695 C C . ASP B 1 38 ? 17.859 19.641 3.91 1 97.5 38 ASP B C 1
ATOM 1697 O O . ASP B 1 38 ? 17.484 20.469 3.082 1 97.5 38 ASP B O 1
ATOM 1701 N N . ALA B 1 39 ? 17.234 18.562 4.148 1 98.56 39 ALA B N 1
ATOM 1702 C CA . ALA B 1 39 ? 16.016 18.203 3.426 1 98.56 39 ALA B CA 1
ATOM 1703 C C . ALA B 1 39 ? 14.891 19.188 3.734 1 98.56 39 ALA B C 1
ATOM 1705 O O . ALA B 1 39 ? 14.883 19.812 4.797 1 98.56 39 ALA B O 1
ATOM 1706 N N . THR B 1 40 ? 14 19.328 2.795 1 98.75 40 THR B N 1
ATOM 1707 C CA . THR B 1 40 ? 12.789 20.125 2.99 1 98.75 40 THR B CA 1
ATOM 1708 C C . THR B 1 40 ? 11.555 19.312 2.635 1 98.75 40 THR B C 1
ATOM 1710 O O . THR B 1 40 ? 11.594 18.469 1.728 1 98.75 40 THR B O 1
ATOM 1713 N N . LEU B 1 41 ? 10.531 19.531 3.33 1 98.62 41 LEU B N 1
ATOM 1714 C CA . LEU B 1 41 ? 9.227 18.922 3.084 1 98.62 41 LEU B CA 1
ATOM 1715 C C . LEU B 1 41 ? 8.164 20 2.867 1 98.62 41 LEU B C 1
ATOM 1717 O O . LEU B 1 41 ? 7.961 20.859 3.729 1 98.62 41 LEU B O 1
ATOM 1721 N N . THR B 1 42 ? 7.543 19.953 1.737 1 98.75 42 THR B N 1
ATOM 1722 C CA . THR B 1 42 ? 6.543 20.953 1.378 1 98.75 42 THR B CA 1
ATOM 1723 C C . THR B 1 42 ? 5.188 20.297 1.123 1 98.75 42 THR B C 1
ATOM 1725 O O . THR B 1 42 ? 5.105 19.281 0.428 1 98.75 42 THR B O 1
ATOM 1728 N N . LEU B 1 43 ? 4.203 20.859 1.685 1 97.5 43 LEU B N 1
ATOM 1729 C CA . LEU B 1 43 ? 2.82 20.5 1.392 1 97.5 43 LEU B CA 1
ATOM 1730 C C . LEU B 1 43 ? 2.092 21.656 0.706 1 97.5 43 LEU B C 1
ATOM 1732 O O . LEU B 1 43 ? 2.172 22.797 1.155 1 97.5 43 LEU B O 1
ATOM 1736 N N . SER B 1 44 ? 1.517 21.312 -0.389 1 98.06 44 SER B N 1
ATOM 1737 C CA . SER B 1 44 ? 0.699 22.281 -1.102 1 98.06 44 SER B CA 1
ATOM 1738 C C . SER B 1 44 ? -0.75 21.828 -1.209 1 98.06 44 SER B C 1
ATOM 1740 O O . SER B 1 44 ? -1.013 20.641 -1.432 1 98.06 44 SER B O 1
ATOM 1742 N N . PHE B 1 45 ? -1.655 22.797 -1.016 1 94.06 45 PHE B N 1
ATOM 1743 C CA . PHE B 1 45 ? -3.07 22.453 -1.126 1 94.06 45 PHE B CA 1
ATOM 1744 C C . PHE B 1 45 ? -3.9 23.703 -1.396 1 94.06 45 PHE B C 1
ATOM 1746 O O . PHE B 1 45 ? -3.369 24.812 -1.419 1 94.06 45 PHE B O 1
ATOM 1753 N N . CYS B 1 46 ? -5.148 23.484 -1.798 1 91.75 46 CYS B N 1
ATOM 1754 C CA . CYS B 1 46 ? -6.043 24.594 -2.078 1 91.75 46 CYS B CA 1
ATOM 1755 C C . CYS B 1 46 ? -7.125 24.719 -1.012 1 91.75 46 CYS B C 1
ATOM 1757 O O . CYS B 1 46 ? -7.719 23.703 -0.616 1 91.75 46 CYS B O 1
ATOM 1759 N N . LEU B 1 47 ? -7.273 25.844 -0.541 1 85.81 47 LEU B N 1
ATOM 1760 C CA . LEU B 1 47 ? -8.391 26.172 0.341 1 85.81 47 LEU B CA 1
ATOM 1761 C C . LEU B 1 47 ? -9.359 27.125 -0.345 1 85.81 47 LEU B C 1
ATOM 1763 O O . LEU B 1 47 ? -9.164 27.484 -1.505 1 85.81 47 LEU B O 1
ATOM 1767 N N . GLU B 1 48 ? -10.375 27.312 0.314 1 87.81 48 GLU B N 1
ATOM 1768 C CA . GLU B 1 48 ? -11.391 28.219 -0.237 1 87.81 48 GLU B CA 1
ATOM 1769 C C . GLU B 1 48 ? -10.781 29.547 -0.655 1 87.81 48 GLU B C 1
ATOM 1771 O O . GLU B 1 48 ? -11.195 30.141 -1.657 1 87.81 48 GLU B O 1
ATOM 1776 N N . ASP B 1 49 ? -9.891 29.984 0.109 1 90.88 49 ASP B N 1
ATOM 1777 C CA . ASP B 1 49 ? -9.312 31.297 -0.133 1 90.88 49 ASP B CA 1
ATOM 1778 C C . ASP B 1 49 ? -8.117 31.203 -1.08 1 90.88 49 ASP B C 1
ATOM 1780 O O . ASP B 1 49 ? -7.395 32.188 -1.268 1 90.88 49 ASP B O 1
ATOM 1784 N N . GLY B 1 50 ? -7.836 30.062 -1.613 1 91.5 50 GLY B N 1
ATOM 1785 C CA . GLY B 1 50 ? -6.797 29.953 -2.627 1 91.5 50 GLY B CA 1
ATOM 1786 C C . GLY B 1 50 ? -5.75 28.906 -2.297 1 91.5 50 GLY B C 1
ATOM 1787 O O . GLY B 1 50 ? -5.906 28.156 -1.339 1 91.5 50 GLY B O 1
ATOM 1788 N N . PRO B 1 51 ? -4.668 28.859 -3.178 1 92.81 51 PRO B N 1
ATOM 1789 C CA . PRO B 1 51 ? -3.596 27.891 -2.973 1 92.81 51 PRO B CA 1
ATOM 1790 C C . PRO B 1 51 ? -2.73 28.219 -1.756 1 92.81 51 PRO B C 1
ATOM 1792 O O . PRO B 1 51 ? -2.4 29.375 -1.52 1 92.81 51 PRO B O 1
ATOM 1795 N N . LYS B 1 52 ? -2.486 27.203 -0.903 1 94.69 52 LYS B N 1
ATOM 1796 C CA . LYS B 1 52 ? -1.604 27.297 0.256 1 94.69 52 LYS B CA 1
ATOM 1797 C C . LYS B 1 52 ? -0.4 26.375 0.112 1 94.69 52 LYS B C 1
ATOM 1799 O O . LYS B 1 52 ? -0.496 25.312 -0.511 1 94.69 52 LYS B O 1
ATOM 1804 N N . ARG B 1 53 ? 0.689 26.875 0.69 1 96.5 53 ARG B N 1
ATOM 1805 C CA . ARG B 1 53 ? 1.919 26.078 0.678 1 96.5 53 ARG B CA 1
ATOM 1806 C C . ARG B 1 53 ? 2.66 26.203 2.006 1 96.5 53 ARG B C 1
ATOM 1808 O O . ARG B 1 53 ? 2.84 27.312 2.523 1 96.5 53 ARG B O 1
ATOM 1815 N N . TYR B 1 54 ? 2.977 25.109 2.555 1 95.69 54 TYR B N 1
ATOM 1816 C CA . TYR B 1 54 ? 3.738 25.047 3.797 1 95.69 54 TYR B CA 1
ATOM 1817 C C . TYR B 1 54 ? 5.035 24.266 3.607 1 95.69 54 TYR B C 1
ATOM 1819 O O . TYR B 1 54 ? 5.012 23.125 3.158 1 95.69 54 TYR B O 1
ATOM 1827 N N . THR B 1 55 ? 6.129 24.906 3.967 1 98.06 55 THR B N 1
ATOM 1828 C CA . THR B 1 55 ? 7.43 24.25 3.846 1 98.06 55 THR B CA 1
ATOM 1829 C C . THR B 1 55 ? 8.133 24.203 5.199 1 98.06 55 THR B C 1
ATOM 1831 O O . THR B 1 55 ? 8.164 25.203 5.93 1 98.06 55 THR B O 1
ATOM 1834 N N . ILE B 1 56 ? 8.633 23.062 5.484 1 97.75 56 ILE B N 1
ATOM 1835 C CA . ILE B 1 56 ? 9.43 22.953 6.703 1 97.75 56 ILE B CA 1
ATOM 1836 C C . ILE B 1 56 ? 10.82 22.422 6.367 1 97.75 56 ILE B C 1
ATOM 1838 O O . ILE B 1 56 ? 11.016 21.781 5.332 1 97.75 56 IL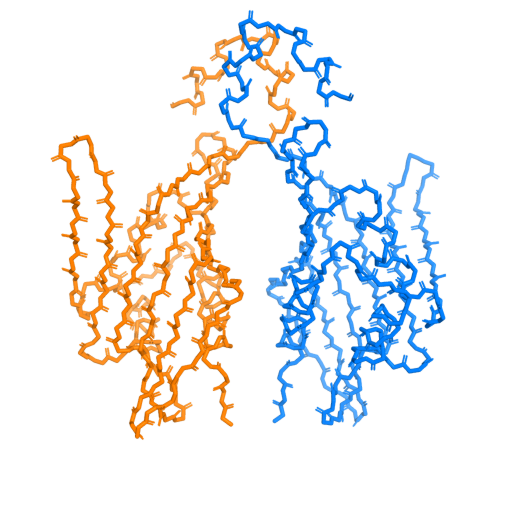E B O 1
ATOM 1842 N N . GLY B 1 57 ? 11.695 22.734 7.223 1 98.12 57 GLY B N 1
ATOM 1843 C CA . GLY B 1 57 ? 13.055 22.219 7.094 1 98.12 57 GLY B CA 1
ATOM 1844 C C . GLY B 1 57 ? 13.273 20.922 7.859 1 98.12 57 GLY B C 1
ATOM 1845 O O . GLY B 1 57 ? 12.367 20.438 8.531 1 98.12 57 GLY B O 1
ATOM 1846 N N . ARG B 1 58 ? 14.539 20.438 7.789 1 98 58 ARG B N 1
ATOM 1847 C CA . ARG B 1 58 ? 14.922 19.125 8.305 1 98 58 ARG B CA 1
ATOM 1848 C C . ARG B 1 58 ? 14.602 19.016 9.797 1 98 58 ARG B C 1
ATOM 1850 O O . ARG B 1 58 ? 14.18 17.969 10.266 1 98 58 ARG B O 1
ATOM 1857 N N . THR B 1 59 ? 14.742 20.078 10.484 1 97.19 59 THR B N 1
ATOM 1858 C CA . THR B 1 59 ? 14.602 20.062 11.938 1 97.19 59 THR B CA 1
ATOM 1859 C C . THR B 1 59 ? 13.156 19.781 12.336 1 97.19 59 THR B C 1
ATOM 1861 O O . THR B 1 59 ? 12.898 19.188 13.391 1 97.19 59 THR B O 1
ATOM 1864 N N . LEU B 1 60 ? 12.258 20.109 11.516 1 97.62 60 LEU B N 1
ATOM 1865 C CA . LEU B 1 60 ? 10.844 20.031 11.867 1 97.62 60 LEU B CA 1
ATOM 1866 C C . LEU B 1 60 ? 10.219 18.75 11.305 1 97.62 60 LEU B C 1
ATOM 1868 O O . LEU B 1 60 ? 9.094 18.391 11.672 1 97.62 60 LEU B O 1
ATOM 1872 N N . ILE B 1 61 ? 10.922 18.031 10.492 1 98.06 61 ILE B N 1
ATOM 1873 C CA . ILE B 1 61 ? 10.359 16.875 9.797 1 98.06 61 ILE B CA 1
ATOM 1874 C C . ILE B 1 61 ? 9.977 15.797 10.812 1 98.06 61 ILE B C 1
ATOM 1876 O O . ILE B 1 61 ? 8.867 15.258 10.758 1 98.06 61 ILE B O 1
ATOM 1880 N N . PRO B 1 62 ? 10.82 15.508 11.805 1 97.69 62 PRO B N 1
ATOM 1881 C CA . PRO B 1 62 ? 10.398 14.531 12.805 1 97.69 62 PRO B CA 1
ATOM 1882 C C . PRO B 1 62 ? 9.094 14.914 13.5 1 97.69 62 PRO B C 1
ATOM 1884 O O . PRO B 1 62 ? 8.234 14.055 13.727 1 97.69 62 PRO B O 1
ATOM 1887 N N . ARG B 1 63 ? 8.969 16.188 13.75 1 96.38 63 ARG B N 1
ATOM 1888 C CA . ARG B 1 63 ? 7.777 16.656 14.445 1 96.38 63 ARG B CA 1
ATOM 1889 C C . ARG B 1 63 ? 6.539 16.547 13.562 1 96.38 63 ARG B C 1
ATOM 1891 O O . ARG B 1 63 ? 5.449 16.234 14.047 1 96.38 63 ARG B O 1
ATOM 1898 N N . TYR B 1 64 ? 6.73 16.844 12.383 1 96.94 64 TYR B N 1
ATOM 1899 C CA . TYR B 1 64 ? 5.625 16.703 11.445 1 96.94 64 TYR B CA 1
ATOM 1900 C C . TYR B 1 64 ? 5.043 15.297 11.5 1 96.94 64 TYR B C 1
ATOM 1902 O O . TYR B 1 64 ? 3.838 15.117 11.688 1 96.94 64 TYR B O 1
ATOM 1910 N N . PHE B 1 65 ? 5.844 14.227 11.367 1 97.44 65 PHE B N 1
ATOM 1911 C CA . PHE B 1 65 ? 5.375 12.852 11.352 1 97.44 65 PHE B CA 1
ATOM 1912 C C .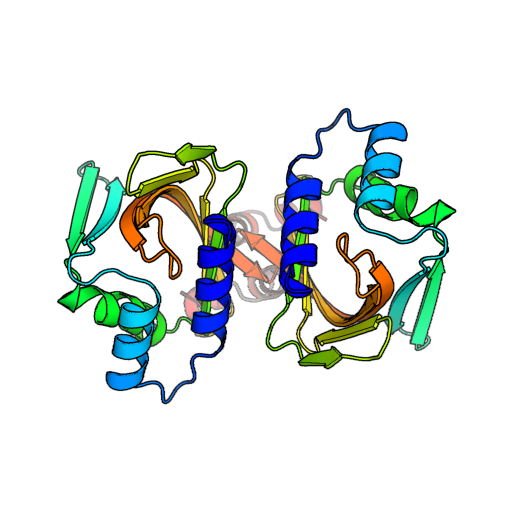 PHE B 1 65 ? 4.812 12.453 12.711 1 97.44 65 PHE B C 1
ATOM 1914 O O . PHE B 1 65 ? 3.76 11.82 12.797 1 97.44 65 PHE B O 1
ATOM 1921 N N . SER B 1 66 ? 5.531 12.898 13.719 1 96.94 66 SER B N 1
ATOM 1922 C CA . SER B 1 66 ? 5.047 12.539 15.047 1 96.94 66 SER B CA 1
ATOM 1923 C C . SER B 1 66 ? 3.674 13.148 15.32 1 96.94 66 SER B C 1
ATOM 1925 O O . SER B 1 66 ? 2.83 12.523 15.969 1 96.94 66 SER B O 1
ATOM 1927 N N . THR B 1 67 ? 3.432 14.383 14.867 1 95.38 67 THR B N 1
ATOM 1928 C CA . THR B 1 67 ? 2.172 15.086 15.086 1 95.38 67 THR B CA 1
ATOM 1929 C C . THR B 1 67 ? 1.015 14.344 14.43 1 95.38 67 THR B C 1
ATOM 1931 O O . THR B 1 67 ? -0.096 14.312 14.961 1 95.38 67 THR B O 1
ATOM 1934 N N . VAL B 1 68 ? 1.263 13.797 13.305 1 94.5 68 VAL B N 1
ATOM 1935 C CA . VAL B 1 68 ? 0.235 13.023 12.617 1 94.5 68 VAL B CA 1
ATOM 1936 C C . VAL B 1 68 ? -0.26 11.898 13.523 1 94.5 68 VAL B C 1
ATOM 1938 O O . VAL B 1 68 ? -1.468 11.719 13.688 1 94.5 68 VAL B O 1
ATOM 1941 N N . PHE B 1 69 ? 0.632 11.156 14.133 1 95 69 PHE B N 1
ATOM 1942 C CA . PHE B 1 69 ? 0.271 10.016 14.969 1 95 69 PHE B CA 1
ATOM 1943 C C . PHE B 1 69 ? -0.271 10.492 16.312 1 95 69 PHE B C 1
ATOM 1945 O O . PHE B 1 69 ? -1.134 9.836 16.906 1 95 69 PHE B O 1
ATOM 1952 N N . GLU B 1 70 ? 0.241 11.602 16.781 1 92.31 70 GLU B N 1
ATOM 1953 C CA . GLU B 1 70 ? -0.293 12.195 18 1 92.31 70 GLU B CA 1
ATOM 1954 C C . GLU B 1 70 ? -1.757 12.586 17.828 1 92.31 70 GLU B C 1
ATOM 1956 O O . GLU B 1 70 ? -2.516 12.617 18.797 1 92.31 70 GLU B O 1
ATOM 1961 N N . GLY B 1 71 ? -2.127 12.867 16.609 1 91.5 71 GLY B N 1
ATOM 1962 C CA . GLY B 1 71 ? -3.496 13.266 16.312 1 91.5 71 GLY B CA 1
ATOM 1963 C C . GLY B 1 71 ? -4.449 12.086 16.219 1 91.5 71 GLY B C 1
ATOM 1964 O O . GLY B 1 71 ? -5.602 12.25 15.812 1 91.5 71 GLY B O 1
ATOM 1965 N N . GLY B 1 72 ? -3.994 10.875 16.438 1 91.19 72 GLY B N 1
ATOM 1966 C CA . GLY B 1 72 ? -4.875 9.719 16.484 1 91.19 72 GLY B CA 1
ATOM 1967 C C . GLY B 1 72 ? -4.664 8.766 15.328 1 91.19 72 GLY B C 1
ATOM 1968 O O . GLY B 1 72 ? -5.375 7.762 15.211 1 91.19 72 GLY B O 1
ATOM 1969 N N . VAL B 1 73 ? -3.789 9.062 14.508 1 95.06 73 VAL B N 1
ATOM 1970 C CA . VAL B 1 73 ? -3.486 8.18 13.391 1 95.06 73 VAL B CA 1
ATOM 1971 C C . VAL B 1 73 ? -2.752 6.938 13.898 1 95.06 73 VAL B C 1
ATOM 1973 O O . VAL B 1 73 ? -1.823 7.047 14.703 1 95.06 73 VAL B O 1
ATOM 1976 N N . THR B 1 74 ? -3.193 5.805 13.438 1 94.5 74 THR B N 1
ATOM 1977 C CA . THR B 1 74 ? -2.586 4.555 13.875 1 94.5 74 THR B CA 1
ATOM 1978 C C . THR B 1 74 ? -1.706 3.965 12.773 1 94.5 74 THR B C 1
ATOM 1980 O O . THR B 1 74 ? -0.874 3.094 13.039 1 94.5 74 THR B O 1
ATOM 1983 N N . ASP B 1 75 ? -1.977 4.359 11.602 1 95.19 75 ASP B N 1
ATOM 1984 C CA . ASP B 1 75 ? -1.207 3.877 10.453 1 95.19 75 ASP B CA 1
ATOM 1985 C C . ASP B 1 75 ? -1.075 4.961 9.383 1 95.19 75 ASP B C 1
ATOM 1987 O O . ASP B 1 75 ? -1.995 5.754 9.18 1 95.19 75 ASP B O 1
ATOM 1991 N N . LEU B 1 76 ? 0.078 4.988 8.75 1 96.94 76 LEU B N 1
ATOM 1992 C CA . LEU B 1 76 ? 0.36 5.945 7.688 1 96.94 76 LEU B CA 1
ATOM 1993 C C . LEU B 1 76 ? 1.307 5.348 6.652 1 96.94 76 LEU B C 1
ATOM 1995 O O . LEU B 1 76 ? 2.338 4.77 7.008 1 96.94 76 LEU B O 1
ATOM 1999 N N . TYR B 1 77 ? 0.933 5.398 5.387 1 96.69 77 TYR B N 1
ATOM 2000 C CA . TYR B 1 77 ? 1.832 4.98 4.32 1 96.69 77 TYR B CA 1
ATOM 2001 C C . TYR B 1 77 ? 1.474 5.664 3.004 1 96.69 77 TYR B C 1
ATOM 2003 O O . TYR B 1 77 ? 0.39 6.234 2.871 1 96.69 77 TYR B O 1
ATOM 2011 N N . TYR B 1 78 ? 2.41 5.656 2.127 1 97.19 78 TYR B N 1
ATOM 2012 C CA . TYR B 1 78 ? 2.256 6.293 0.824 1 97.19 78 TYR B CA 1
ATOM 2013 C C . TYR B 1 78 ? 2.244 5.254 -0.292 1 97.19 78 TYR B C 1
ATOM 2015 O O . TYR B 1 78 ? 3.004 4.285 -0.253 1 97.19 78 TYR B O 1
ATOM 2023 N N . ILE B 1 79 ? 1.388 5.465 -1.254 1 94.69 79 ILE B N 1
ATOM 2024 C CA . ILE B 1 79 ? 1.299 4.621 -2.439 1 94.69 79 ILE B CA 1
ATOM 2025 C C . ILE B 1 79 ? 1.636 5.438 -3.684 1 94.69 79 ILE B C 1
ATOM 2027 O O . ILE B 1 79 ? 0.985 6.445 -3.967 1 94.69 79 ILE B O 1
ATOM 2031 N N . LEU B 1 80 ? 2.613 5.047 -4.371 1 95.62 80 LEU B N 1
ATOM 2032 C CA . LEU B 1 80 ? 3.023 5.719 -5.602 1 95.62 80 LEU B CA 1
ATOM 2033 C C . LEU B 1 80 ? 2.613 4.906 -6.824 1 95.62 80 LEU B C 1
ATOM 2035 O O . LEU B 1 80 ? 3.033 3.756 -6.98 1 95.62 80 LEU B O 1
ATOM 2039 N N . LYS B 1 81 ? 1.816 5.457 -7.613 1 93.06 81 LYS B N 1
ATOM 2040 C CA . LYS B 1 81 ? 1.399 4.801 -8.844 1 93.06 81 LYS B CA 1
ATOM 2041 C C . LYS B 1 81 ? 1.977 5.508 -10.07 1 93.06 81 LYS B C 1
ATOM 2043 O O . LYS B 1 81 ? 1.917 6.738 -10.164 1 93.06 81 LYS B O 1
ATOM 2048 N N . HIS B 1 82 ? 2.525 4.816 -10.961 1 92.25 82 HIS B N 1
ATOM 2049 C CA . HIS B 1 82 ? 2.994 5.309 -12.25 1 92.25 82 HIS B CA 1
ATOM 2050 C C . HIS B 1 82 ? 3.99 6.449 -12.07 1 92.25 82 HIS B C 1
ATOM 2052 O O . HIS B 1 82 ? 3.857 7.5 -12.711 1 92.25 82 HIS B O 1
ATOM 2058 N N . SER B 1 83 ? 4.875 6.27 -11.188 1 94.62 83 SER B N 1
ATOM 2059 C CA . SER B 1 83 ? 5.879 7.305 -10.961 1 94.62 83 SER B CA 1
ATOM 2060 C C . SER B 1 83 ? 6.93 7.312 -12.07 1 94.62 83 SER B C 1
ATOM 2062 O O . SER B 1 83 ? 7.184 6.281 -12.695 1 94.62 83 SER B O 1
ATOM 2064 N N . LYS B 1 84 ? 7.512 8.469 -12.32 1 95.25 84 LYS B N 1
ATOM 2065 C CA . LYS B 1 84 ? 8.602 8.648 -13.273 1 95.25 84 LYS B CA 1
ATOM 2066 C C . LYS B 1 84 ? 9.891 9.039 -12.57 1 95.25 84 LYS B C 1
ATOM 2068 O O . LYS B 1 84 ? 9.883 9.859 -11.648 1 95.25 84 LYS B O 1
ATOM 2073 N N . GLU B 1 85 ? 10.852 8.398 -13.031 1 95 85 GLU B N 1
ATOM 2074 C CA . GLU B 1 85 ? 12.148 8.68 -12.43 1 95 85 GLU B CA 1
ATOM 2075 C C . GLU B 1 85 ? 13.078 9.375 -13.422 1 95 85 GLU B C 1
ATOM 2077 O O . GLU B 1 85 ? 13.062 9.062 -14.617 1 95 85 GLU B O 1
ATOM 2082 N N . SER B 1 86 ? 13.711 10.367 -12.922 1 95.81 86 SER B N 1
ATOM 2083 C CA . SER B 1 86 ? 14.758 11.047 -13.68 1 95.81 86 SER B CA 1
ATOM 2084 C C . SER B 1 86 ? 16.078 11.047 -12.914 1 95.81 86 SER B C 1
ATOM 2086 O O . SER B 1 86 ? 16.125 11.422 -11.742 1 95.81 86 SER B O 1
ATOM 2088 N N . TYR B 1 87 ? 17.094 10.617 -13.664 1 92.69 87 TYR B N 1
ATOM 2089 C CA . TYR B 1 87 ? 18.406 10.5 -13.039 1 92.69 87 TYR B CA 1
ATOM 2090 C C . TYR B 1 87 ? 19.297 11.664 -13.438 1 92.69 87 TYR B C 1
ATOM 2092 O O . TYR B 1 87 ? 19.375 12.031 -14.617 1 92.69 87 TYR B O 1
ATOM 2100 N N . HIS B 1 88 ? 19.781 12.234 -12.516 1 92.88 88 HIS B N 1
ATOM 2101 C CA . HIS B 1 88 ? 20.766 13.305 -12.672 1 92.88 88 HIS B CA 1
ATOM 2102 C C . HIS B 1 88 ? 22.109 12.914 -12.078 1 92.88 88 HIS B C 1
ATOM 2104 O O . HIS B 1 88 ? 22.312 11.766 -11.688 1 92.88 88 HIS B O 1
ATOM 2110 N N . ASN B 1 89 ? 23.109 13.742 -12.172 1 91 89 ASN B N 1
ATOM 2111 C CA . ASN B 1 89 ? 24.469 13.414 -11.734 1 91 89 ASN B CA 1
ATOM 2112 C C . ASN B 1 89 ? 24.5 13.039 -10.258 1 91 89 ASN B C 1
ATOM 2114 O O . ASN B 1 89 ? 25.141 12.062 -9.875 1 91 89 ASN B O 1
ATOM 2118 N N . SER B 1 90 ? 23.859 13.773 -9.391 1 93.88 90 SER B N 1
ATOM 2119 C CA . SER B 1 90 ? 23.984 13.531 -7.961 1 93.88 90 SER B CA 1
ATOM 2120 C C . SER B 1 90 ? 22.625 13.344 -7.312 1 93.88 90 SER B C 1
ATOM 2122 O O . SER B 1 90 ? 22.5 13.328 -6.086 1 93.88 90 SER B O 1
ATOM 2124 N N . SER B 1 91 ? 21.625 13.219 -8.188 1 96.31 91 SER B N 1
ATOM 2125 C CA . SER B 1 91 ? 20.297 13.117 -7.602 1 96.31 91 SER B CA 1
ATOM 2126 C C . SER B 1 91 ? 19.344 12.344 -8.508 1 96.31 91 SER B C 1
ATOM 2128 O O . SER B 1 91 ? 19.656 12.125 -9.688 1 96.31 91 SER B O 1
ATOM 2130 N N . ILE B 1 92 ? 18.375 11.859 -7.91 1 96.56 92 ILE B N 1
ATOM 2131 C CA . ILE B 1 92 ? 17.281 11.211 -8.633 1 96.56 92 ILE B CA 1
ATOM 2132 C C . ILE B 1 92 ? 15.961 11.898 -8.297 1 96.56 92 ILE B C 1
ATOM 2134 O O . ILE B 1 92 ? 15.648 12.109 -7.125 1 96.56 92 ILE B O 1
ATOM 2138 N N . THR B 1 93 ? 15.266 12.25 -9.281 1 97.62 93 THR B N 1
ATOM 2139 C CA . THR B 1 93 ? 13.953 12.836 -9.062 1 97.62 93 THR B CA 1
ATOM 2140 C C . THR B 1 93 ? 12.852 11.82 -9.359 1 97.62 93 THR B C 1
ATOM 2142 O O . THR B 1 93 ? 12.93 11.078 -10.344 1 97.62 93 THR B O 1
ATOM 2145 N N . VAL B 1 94 ? 11.969 11.68 -8.422 1 97.5 94 VAL B N 1
ATOM 2146 C CA . VAL B 1 94 ? 10.773 10.867 -8.617 1 97.5 94 VAL B CA 1
ATOM 2147 C C . VAL B 1 94 ? 9.547 11.773 -8.695 1 97.5 94 VAL B C 1
ATOM 2149 O O . VAL B 1 94 ? 9.289 12.562 -7.785 1 97.5 94 VAL B O 1
ATOM 2152 N N . ASP B 1 95 ? 8.859 11.719 -9.828 1 98.44 95 ASP B N 1
ATOM 2153 C CA . ASP B 1 95 ? 7.617 12.461 -10.031 1 98.44 95 ASP B CA 1
ATOM 2154 C C . ASP B 1 95 ? 6.422 11.508 -10.125 1 98.44 95 ASP B C 1
ATOM 2156 O O . ASP B 1 95 ? 6.262 10.805 -11.117 1 98.44 95 ASP B O 1
ATOM 2160 N N . CYS B 1 96 ? 5.574 11.547 -9.148 1 98 96 CYS B N 1
ATOM 2161 C CA . CYS B 1 96 ? 4.402 10.68 -9.094 1 98 96 CYS B CA 1
ATOM 2162 C C . CYS B 1 96 ? 3.117 11.5 -9.117 1 98 96 CYS B C 1
ATOM 2164 O O . CYS B 1 96 ? 2.674 12 -8.086 1 98 96 CYS B O 1
ATOM 2166 N N . ASP B 1 97 ? 2.512 11.516 -10.258 1 98 97 ASP B N 1
ATOM 2167 C CA . ASP B 1 97 ? 1.281 12.289 -10.398 1 98 97 ASP B CA 1
ATOM 2168 C C . ASP B 1 97 ? 0.134 11.641 -9.633 1 98 97 ASP B C 1
ATOM 2170 O O . ASP B 1 97 ? -0.824 12.312 -9.242 1 98 97 ASP B O 1
ATOM 2174 N N . GLN B 1 98 ? 0.18 10.359 -9.383 1 96.38 98 GLN B N 1
ATOM 2175 C CA . GLN B 1 98 ? -0.866 9.602 -8.703 1 96.38 98 GLN B CA 1
ATOM 2176 C C . GLN B 1 98 ? -0.351 9.016 -7.395 1 96.38 98 GLN B C 1
ATOM 2178 O O . GLN B 1 98 ? -0.276 7.789 -7.246 1 96.38 98 GLN B O 1
ATOM 2183 N N . CYS B 1 99 ? -0.157 9.883 -6.488 1 97.75 99 CYS B N 1
ATOM 2184 C CA . CYS B 1 99 ? 0.26 9.461 -5.156 1 97.75 99 CYS B CA 1
ATOM 2185 C C . CYS B 1 99 ? -0.907 9.508 -4.18 1 97.75 99 CYS B C 1
ATOM 2187 O O . CYS B 1 99 ? -1.75 10.398 -4.254 1 97.75 99 CYS B O 1
ATOM 2189 N N . THR B 1 100 ? -0.958 8.516 -3.312 1 97.12 100 THR B N 1
ATOM 2190 C CA . THR B 1 100 ? -1.957 8.5 -2.25 1 97.12 100 THR B CA 1
ATOM 2191 C C . THR B 1 100 ? -1.293 8.336 -0.886 1 97.12 100 THR B C 1
ATOM 2193 O O . THR B 1 100 ? -0.539 7.387 -0.669 1 97.12 100 THR B O 1
ATOM 2196 N N . MET B 1 101 ? -1.432 9.266 -0.038 1 97.75 101 MET B N 1
ATOM 2197 C CA . MET B 1 101 ? -1.127 9.086 1.378 1 97.75 101 MET B CA 1
ATOM 2198 C C . MET B 1 101 ? -2.309 8.461 2.115 1 97.75 101 MET B C 1
ATOM 2200 O O . MET B 1 101 ? -3.418 9 2.08 1 97.75 101 MET B O 1
ATOM 2204 N N . VAL B 1 102 ? -2.121 7.406 2.75 1 96.88 102 VAL B N 1
ATOM 2205 C CA . VAL B 1 102 ? -3.193 6.73 3.473 1 96.88 102 VAL B CA 1
ATOM 2206 C C . VAL B 1 102 ? -2.947 6.836 4.977 1 96.88 102 VAL B C 1
ATOM 2208 O O . VAL B 1 102 ? -1.861 6.508 5.461 1 96.88 102 VAL B O 1
ATOM 2211 N N . THR B 1 103 ? -3.939 7.328 5.672 1 97.25 103 THR B N 1
ATOM 2212 C CA . THR B 1 103 ? -3.91 7.324 7.129 1 97.25 103 THR B CA 1
ATOM 2213 C C . THR B 1 103 ? -5.117 6.578 7.695 1 97.25 103 THR B C 1
ATOM 2215 O O . THR B 1 103 ? -6.188 6.566 7.082 1 97.25 103 THR B O 1
ATOM 2218 N N . GLN B 1 104 ? -4.871 5.93 8.75 1 95.44 104 GLN B N 1
ATOM 2219 C CA . GLN B 1 104 ? -5.934 5.215 9.453 1 95.44 104 GLN B CA 1
ATOM 2220 C C . GLN B 1 104 ? -6.152 5.793 10.852 1 95.44 104 GLN B C 1
ATOM 2222 O O . GLN B 1 104 ? -5.195 6.008 11.594 1 95.44 104 GLN B O 1
ATOM 2227 N N . HIS B 1 105 ? -7.469 6.086 11.07 1 92.31 105 HIS B N 1
ATOM 2228 C CA . HIS B 1 105 ? -7.875 6.566 12.391 1 92.31 105 HIS B CA 1
ATOM 2229 C C . HIS B 1 105 ? -8.742 5.535 13.109 1 92.31 105 HIS B C 1
ATOM 2231 O O . HIS B 1 105 ? -9.625 4.934 12.5 1 92.31 105 HIS B O 1
ATOM 2237 N N . GLY B 1 106 ? -8.453 5.238 14.336 1 84.69 106 GLY B N 1
ATOM 2238 C CA . GLY B 1 106 ? -9.227 4.273 15.102 1 84.69 106 GLY B CA 1
ATOM 2239 C C . GLY B 1 106 ? -10.352 4.91 15.898 1 84.69 106 GLY B C 1
ATOM 2240 O O . GLY B 1 106 ? -11.375 4.273 16.156 1 84.69 106 GLY B O 1
ATOM 2241 N N . LYS B 1 107 ? -10.203 6.074 16.422 1 83 107 LYS B N 1
ATOM 2242 C CA . LYS B 1 107 ? -11.188 6.758 17.25 1 83 107 LYS B CA 1
ATOM 2243 C C . LYS B 1 107 ? -11.719 8.008 16.562 1 83 107 LYS B C 1
ATOM 2245 O O . LYS B 1 107 ? -10.969 8.711 15.875 1 83 107 LYS B O 1
ATOM 2250 N N . PRO B 1 108 ? -13.086 8.391 16.75 1 76.75 108 PRO B N 1
ATOM 2251 C CA . PRO B 1 108 ? -14.125 7.629 17.453 1 76.75 108 PRO B CA 1
ATOM 2252 C C . PRO B 1 108 ? -14.516 6.352 16.719 1 76.75 108 PRO B C 1
ATOM 2254 O O . PRO B 1 108 ? -15.109 5.449 17.312 1 76.75 108 PRO B O 1
ATOM 2257 N N . MET B 1 109 ? -14.258 6.344 15.367 1 82.19 109 MET B N 1
ATOM 2258 C CA . MET B 1 109 ? -14.492 5.121 14.602 1 82.19 109 MET B CA 1
ATOM 2259 C C . MET B 1 109 ? -13.375 4.895 13.586 1 82.19 109 MET B C 1
ATOM 2261 O O . MET B 1 109 ? -12.68 5.832 13.203 1 82.19 109 MET B O 1
ATOM 2265 N N . PHE B 1 110 ? -13.375 3.719 13.227 1 88.62 110 PHE B N 1
ATOM 2266 C CA . PHE B 1 110 ? -12.375 3.385 12.211 1 88.62 110 PHE B CA 1
ATOM 2267 C C . PHE B 1 110 ? -12.609 4.188 10.938 1 88.62 110 PHE B C 1
ATOM 2269 O O . PHE B 1 110 ? -13.711 4.164 10.375 1 88.62 110 PHE B O 1
ATOM 2276 N N . THR B 1 111 ? -11.625 4.93 10.523 1 92.44 111 THR B N 1
ATOM 2277 C CA . THR B 1 111 ? -11.695 5.715 9.297 1 92.44 111 THR B CA 1
ATOM 2278 C C . THR B 1 111 ? -10.367 5.656 8.547 1 92.44 111 THR B C 1
ATOM 2280 O O . THR B 1 111 ? -9.297 5.836 9.141 1 92.44 111 THR B O 1
ATOM 2283 N N . LYS B 1 112 ? -10.492 5.277 7.383 1 94.38 112 LYS B N 1
ATOM 2284 C CA . LYS B 1 112 ? -9.344 5.383 6.484 1 94.38 112 LYS B CA 1
ATOM 2285 C C . LYS B 1 112 ? -9.438 6.637 5.621 1 94.38 112 LYS B C 1
ATOM 2287 O O . LYS B 1 112 ? -10.492 6.922 5.043 1 94.38 112 LYS B O 1
ATOM 2292 N N . VAL B 1 113 ? -8.375 7.406 5.637 1 95.06 113 VAL B N 1
ATOM 2293 C CA . VAL B 1 113 ? -8.367 8.633 4.844 1 95.06 113 VAL B CA 1
ATOM 2294 C C . VAL B 1 113 ? -7.348 8.508 3.713 1 95.06 113 VAL B C 1
ATOM 2296 O O . VAL B 1 113 ? -6.184 8.18 3.953 1 95.06 113 VAL B O 1
ATOM 2299 N N . CYS B 1 114 ? -7.805 8.68 2.537 1 96.25 114 CYS B N 1
ATOM 2300 C CA . CYS B 1 114 ? -6.953 8.68 1.354 1 96.25 114 CYS B CA 1
ATOM 2301 C C . CYS B 1 114 ? -6.746 10.094 0.829 1 96.25 114 CYS B C 1
ATOM 2303 O O . CYS B 1 114 ? -7.68 10.719 0.316 1 96.25 114 CYS B O 1
ATOM 2305 N N . THR B 1 115 ? -5.578 10.633 1.014 1 97.06 115 THR B N 1
ATOM 2306 C CA . THR B 1 115 ? -5.199 11.938 0.479 1 97.06 115 THR B CA 1
ATOM 2307 C C . THR B 1 115 ? -4.426 11.781 -0.826 1 97.06 115 THR B C 1
ATOM 2309 O O . THR B 1 115 ? -3.342 11.188 -0.844 1 97.06 115 THR B O 1
ATOM 2312 N N . GLU B 1 116 ? -4.98 12.336 -1.865 1 97.19 116 GLU B N 1
ATOM 2313 C CA . GLU B 1 116 ? -4.43 12.086 -3.193 1 97.19 116 GLU B CA 1
ATOM 2314 C C . GLU B 1 116 ? -3.824 13.352 -3.785 1 97.19 116 GLU B C 1
ATOM 2316 O O . GLU B 1 116 ? -4.352 14.453 -3.588 1 97.19 116 GLU B O 1
ATOM 2321 N N . GLY B 1 117 ? -2.725 13.133 -4.508 1 98.31 117 GLY B N 1
ATOM 2322 C CA . GLY B 1 117 ? -2.086 14.258 -5.172 1 98.31 117 GLY B CA 1
ATOM 2323 C C . GLY B 1 117 ? -0.788 13.883 -5.859 1 98.31 117 GLY B C 1
ATOM 2324 O O . GLY B 1 117 ? -0.558 12.711 -6.172 1 98.31 117 GLY B O 1
ATOM 2325 N N . ARG B 1 118 ? -0.063 14.938 -6.234 1 98.56 118 ARG B N 1
ATOM 2326 C CA . ARG B 1 118 ? 1.224 14.75 -6.898 1 98.56 118 ARG B CA 1
ATOM 2327 C C . ARG B 1 118 ? 2.373 14.836 -5.898 1 98.56 118 ARG B C 1
ATOM 2329 O O . ARG B 1 118 ? 2.459 15.789 -5.121 1 98.56 118 ARG B O 1
ATOM 2336 N N . LEU B 1 119 ? 3.172 13.82 -5.887 1 98.69 119 LEU B N 1
ATOM 2337 C CA . LEU B 1 119 ? 4.359 13.789 -5.039 1 98.69 119 LEU B CA 1
ATOM 2338 C C . LEU B 1 119 ? 5.629 13.875 -5.879 1 98.69 119 LEU B C 1
ATOM 2340 O O . LEU B 1 119 ? 5.824 13.07 -6.797 1 98.69 119 LEU B O 1
ATOM 2344 N N . ILE B 1 120 ? 6.441 14.812 -5.574 1 98.75 120 ILE B N 1
ATOM 2345 C CA . ILE B 1 120 ? 7.75 14.945 -6.211 1 98.75 120 ILE B CA 1
ATOM 2346 C C . ILE B 1 120 ? 8.852 14.805 -5.16 1 98.75 120 ILE B C 1
ATOM 2348 O O . ILE B 1 120 ? 8.859 15.523 -4.16 1 98.75 120 ILE B O 1
ATOM 2352 N N . LEU B 1 121 ? 9.703 13.898 -5.418 1 98.5 121 LEU B N 1
ATOM 2353 C CA . LEU B 1 121 ? 10.812 13.641 -4.504 1 98.5 121 LEU B CA 1
ATOM 2354 C C . LEU B 1 121 ? 12.148 13.82 -5.211 1 98.5 121 LEU B C 1
ATOM 2356 O O . LEU B 1 121 ? 12.281 13.492 -6.391 1 98.5 121 LEU B O 1
ATOM 2360 N N . GLU B 1 122 ? 13.07 14.32 -4.5 1 98.19 122 GLU B N 1
ATOM 2361 C CA . GLU B 1 122 ? 14.469 14.281 -4.926 1 98.19 122 GLU B CA 1
ATOM 2362 C C . GLU B 1 122 ? 15.32 13.484 -3.939 1 98.19 122 GLU B C 1
ATOM 2364 O O . GLU B 1 122 ? 15.352 13.797 -2.746 1 98.19 122 GLU B O 1
ATOM 2369 N N . PHE B 1 123 ? 15.984 12.531 -4.43 1 97.56 123 PHE B N 1
ATOM 2370 C CA . PHE B 1 123 ? 16.859 11.695 -3.623 1 97.56 123 PHE B CA 1
ATOM 2371 C C . PHE B 1 123 ? 18.328 11.992 -3.939 1 97.56 123 PHE B C 1
ATOM 2373 O O . PHE B 1 123 ? 18.672 12.312 -5.082 1 97.56 123 PHE B O 1
ATOM 2380 N N . THR B 1 124 ? 19.125 11.906 -2.916 1 95.88 124 THR B N 1
ATOM 2381 C CA . THR B 1 124 ? 20.547 11.805 -3.207 1 95.88 124 THR B CA 1
ATOM 2382 C C . THR B 1 124 ? 20.859 10.484 -3.908 1 95.88 124 THR B C 1
ATOM 2384 O O . THR B 1 124 ? 20.375 9.43 -3.498 1 95.88 124 THR B O 1
ATOM 2387 N N . PHE B 1 125 ? 21.547 10.641 -4.93 1 91.38 125 PHE B N 1
ATOM 2388 C CA . PHE B 1 125 ? 21.906 9.43 -5.664 1 91.38 125 PHE B CA 1
ATOM 2389 C C . PHE B 1 125 ? 23.156 8.797 -5.066 1 91.38 125 PHE B C 1
ATOM 2391 O O . PHE B 1 125 ? 24.25 8.906 -5.633 1 91.38 125 PHE B O 1
ATOM 2398 N N . ASP B 1 126 ? 23.062 8.172 -4.016 1 90.31 126 ASP B N 1
ATOM 2399 C CA . ASP B 1 126 ? 24.109 7.449 -3.312 1 90.31 126 ASP B CA 1
ATOM 2400 C C . ASP B 1 126 ? 23.578 6.188 -2.648 1 90.31 126 ASP B C 1
ATOM 2402 O O . ASP B 1 126 ? 22.484 5.719 -2.99 1 90.31 126 ASP B O 1
ATOM 2406 N N . ASP B 1 127 ? 24.312 5.555 -1.779 1 86.06 127 ASP B N 1
ATOM 2407 C CA . ASP B 1 127 ? 23.984 4.246 -1.224 1 86.06 127 ASP B CA 1
ATOM 2408 C C . ASP B 1 127 ? 22.75 4.336 -0.331 1 86.06 127 ASP B C 1
ATOM 2410 O O . ASP B 1 127 ? 21.953 3.391 -0.262 1 86.06 127 ASP B O 1
ATOM 2414 N N . LEU B 1 128 ? 22.562 5.41 0.315 1 87.19 128 LEU B N 1
ATOM 2415 C CA . LEU B 1 128 ? 21.469 5.531 1.285 1 87.19 128 LEU B CA 1
ATOM 2416 C C . LEU B 1 128 ? 20.219 6.074 0.626 1 87.19 128 LEU B C 1
ATOM 2418 O O . LEU B 1 128 ? 19.109 5.898 1.146 1 87.19 128 LEU B O 1
ATOM 2422 N N . MET B 1 129 ? 20.391 6.82 -0.472 1 92.06 129 MET B N 1
ATOM 2423 C CA . MET B 1 129 ? 19.281 7.387 -1.229 1 92.06 129 MET B CA 1
ATOM 2424 C C . MET B 1 129 ? 18.312 8.125 -0.309 1 92.06 129 MET B C 1
ATOM 2426 O O . MET B 1 129 ? 17.109 7.848 -0.317 1 92.06 129 MET B O 1
ATOM 2430 N N . ARG B 1 130 ? 18.859 9.07 0.396 1 97 130 ARG B N 1
ATOM 2431 C CA . ARG B 1 130 ? 18.016 9.859 1.291 1 97 130 ARG B CA 1
ATOM 2432 C C . ARG B 1 130 ? 17.312 10.977 0.532 1 97 130 ARG B C 1
ATOM 2434 O O . ARG B 1 130 ? 17.781 11.422 -0.515 1 97 130 ARG B O 1
ATOM 2441 N N . ILE B 1 131 ? 16.234 11.398 1.068 1 98.25 131 ILE B N 1
ATOM 2442 C CA . ILE B 1 131 ? 15.367 12.375 0.418 1 98.25 131 ILE B CA 1
ATOM 2443 C C . ILE B 1 131 ? 15.906 13.781 0.663 1 98.25 131 ILE B C 1
ATOM 2445 O O . ILE B 1 131 ? 16.125 14.172 1.811 1 98.25 131 ILE B O 1
ATOM 2449 N N . LYS B 1 132 ? 16.094 14.5 -0.382 1 98.25 132 LYS B N 1
ATOM 2450 C CA . LYS B 1 132 ? 16.5 15.898 -0.311 1 98.25 132 LYS B CA 1
ATOM 2451 C C . LYS B 1 132 ? 15.297 16.828 -0.284 1 98.25 132 LYS B C 1
ATOM 2453 O O . LYS B 1 132 ? 15.297 17.828 0.43 1 98.25 132 LYS B O 1
ATOM 2458 N N . THR B 1 133 ? 14.367 16.531 -1.103 1 98.62 133 THR B N 1
ATOM 2459 C CA . THR B 1 133 ? 13.172 17.359 -1.184 1 98.62 133 THR B CA 1
ATOM 2460 C C . THR B 1 133 ? 11.922 16.5 -1.31 1 98.62 133 THR B C 1
ATOM 2462 O O . THR B 1 133 ? 11.898 15.531 -2.07 1 98.62 133 THR B O 1
ATOM 2465 N N . TRP B 1 134 ? 10.992 16.781 -0.526 1 98.69 134 TRP B N 1
ATOM 2466 C CA . TRP B 1 134 ? 9.656 16.203 -0.546 1 98.69 134 TRP B CA 1
ATOM 2467 C C . TRP B 1 134 ? 8.602 17.266 -0.836 1 98.69 134 TRP B C 1
ATOM 2469 O O . TRP B 1 134 ? 8.422 18.203 -0.051 1 98.69 134 TRP B O 1
ATOM 2479 N N . HIS B 1 135 ? 7.926 17.188 -1.97 1 98.75 135 HIS B N 1
ATOM 2480 C CA . HIS B 1 135 ? 6.844 18.094 -2.305 1 98.75 135 HIS B CA 1
ATOM 2481 C C . HIS B 1 135 ? 5.555 17.344 -2.615 1 98.75 135 HIS B C 1
ATOM 2483 O O . HIS B 1 135 ? 5.441 16.703 -3.668 1 98.75 135 HIS B O 1
ATOM 2489 N N . PHE B 1 136 ? 4.598 17.453 -1.841 1 98.75 136 PHE B N 1
ATOM 2490 C CA . PHE B 1 136 ? 3.309 16.797 -2.033 1 98.75 136 PHE B CA 1
ATOM 2491 C C . PHE B 1 136 ? 2.217 17.828 -2.301 1 98.75 136 PHE B C 1
ATOM 2493 O O . PHE B 1 136 ? 1.844 18.594 -1.407 1 98.75 136 PHE B O 1
ATOM 2500 N N . THR B 1 137 ? 1.735 17.922 -3.471 1 98.5 137 THR B N 1
ATOM 2501 C CA . THR B 1 137 ? 0.609 18.766 -3.848 1 98.5 137 THR B CA 1
ATOM 2502 C C . THR B 1 137 ? -0.707 18 -3.727 1 98.5 137 THR B C 1
ATOM 2504 O O . THR B 1 137 ? -1.057 17.219 -4.609 1 98.5 137 THR B O 1
ATOM 2507 N N . ILE B 1 138 ? -1.401 18.328 -2.736 1 97.75 138 ILE B N 1
ATOM 2508 C CA . ILE B 1 138 ? -2.621 17.594 -2.408 1 97.75 138 ILE B CA 1
ATOM 2509 C C . ILE B 1 138 ? -3.77 18.094 -3.287 1 97.75 138 ILE B C 1
ATOM 2511 O O . ILE B 1 138 ? -4.016 19.297 -3.377 1 97.75 138 ILE B O 1
ATOM 2515 N N . ARG B 1 139 ? -4.383 17.172 -3.918 1 96.94 139 ARG B N 1
ATOM 2516 C CA . ARG B 1 139 ? -5.504 17.5 -4.793 1 96.94 139 ARG B CA 1
ATOM 2517 C C . ARG B 1 139 ? -6.836 17.25 -4.094 1 96.94 139 ARG B C 1
ATOM 2519 O O . ARG B 1 139 ? -7.742 18.078 -4.16 1 96.94 139 ARG B O 1
ATOM 2526 N N . GLN B 1 140 ? -6.984 16.172 -3.449 1 94.56 140 GLN B N 1
ATOM 2527 C CA . GLN B 1 140 ? -8.234 15.852 -2.771 1 94.56 140 GLN B CA 1
ATOM 2528 C C . GLN B 1 140 ? -8.023 14.805 -1.68 1 94.56 140 GLN B C 1
ATOM 2530 O O . GLN B 1 140 ? -6.957 14.195 -1.599 1 94.56 140 GLN B O 1
ATOM 2535 N N . TYR B 1 141 ? -8.961 14.727 -0.804 1 92.88 141 TYR B N 1
ATOM 2536 C CA . TYR B 1 141 ? -8.969 13.688 0.225 1 92.88 141 TYR B CA 1
ATOM 2537 C C . TYR B 1 141 ? -10.32 12.977 0.277 1 92.88 141 TYR B C 1
ATOM 2539 O O . TYR B 1 141 ? -11.359 13.578 -0.007 1 92.88 141 TYR B O 1
ATOM 2547 N N . ARG B 1 142 ? -10.312 11.68 0.582 1 92.62 142 ARG B N 1
ATOM 2548 C CA . ARG B 1 142 ? -11.508 10.859 0.765 1 92.62 142 ARG B CA 1
ATOM 2549 C C . ARG B 1 142 ? -11.453 10.102 2.086 1 92.62 142 ARG B C 1
ATOM 2551 O O . ARG B 1 142 ? -10.445 9.461 2.4 1 92.62 142 ARG B O 1
ATOM 2558 N N . GLU B 1 143 ? -12.539 10.18 2.766 1 92.62 143 GLU B N 1
ATOM 2559 C CA . GLU B 1 143 ? -12.68 9.414 4 1 92.62 143 GLU B CA 1
ATOM 2560 C C . GLU B 1 143 ? -13.484 8.141 3.768 1 92.62 143 GLU B C 1
ATOM 2562 O O . GLU B 1 143 ? -14.617 8.188 3.277 1 92.62 143 GLU B O 1
ATOM 2567 N N . LEU B 1 144 ? -12.953 7.086 4.16 1 92.5 144 LEU B N 1
ATOM 2568 C CA . LEU B 1 144 ? -13.609 5.793 3.99 1 92.5 144 LEU B CA 1
ATOM 2569 C C . LEU B 1 144 ? -13.961 5.18 5.34 1 92.5 144 LEU B C 1
ATOM 2571 O O . LEU B 1 144 ? -13.156 5.227 6.277 1 92.5 144 LEU B O 1
ATOM 2575 N N . VAL B 1 145 ? -15.125 4.637 5.402 1 91.06 145 VAL B N 1
ATOM 2576 C CA . VAL B 1 145 ? -15.617 4.012 6.629 1 91.06 145 VAL B CA 1
ATOM 2577 C C . VAL B 1 145 ? -16.188 2.633 6.312 1 91.06 145 VAL B C 1
ATOM 2579 O O . VAL B 1 145 ? -16.578 2.357 5.172 1 91.06 145 VAL B O 1
ATOM 2582 N N . PRO B 1 146 ? -16.172 1.8 7.352 1 89.25 146 PRO B N 1
ATOM 2583 C CA . PRO B 1 146 ? -16.781 0.485 7.113 1 89.25 146 PRO B CA 1
ATOM 2584 C C . PRO B 1 146 ? -18.219 0.578 6.625 1 89.25 146 PRO B C 1
ATOM 2586 O O . PRO B 1 146 ? -19 1.382 7.141 1 89.25 146 PRO B O 1
ATOM 2589 N N . ARG B 1 147 ? -18.547 -0.206 5.609 1 85.75 147 ARG B N 1
ATOM 2590 C CA . ARG B 1 147 ? -19.891 -0.228 5.07 1 85.75 147 ARG B CA 1
ATOM 2591 C C . ARG B 1 147 ? -20.906 -0.589 6.152 1 85.75 147 ARG B C 1
ATOM 2593 O O . ARG B 1 147 ? -22.062 -0.142 6.109 1 85.75 147 ARG B O 1
ATOM 2600 N N . SER B 1 148 ? -20.531 -1.407 7.07 1 81.12 148 SER B N 1
ATOM 2601 C CA . SER B 1 148 ? -21.422 -1.895 8.117 1 81.12 148 SER B CA 1
ATOM 2602 C C . SER B 1 148 ? -22 -0.741 8.93 1 81.12 148 SER B C 1
ATOM 2604 O O . SER B 1 148 ? -23.031 -0.893 9.586 1 81.12 148 SER B O 1
ATOM 2606 N N . ILE B 1 149 ? -21.312 0.369 8.906 1 77.19 149 ILE B N 1
ATOM 2607 C CA . ILE B 1 149 ? -21.781 1.532 9.656 1 77.19 149 ILE B CA 1
ATOM 2608 C C . ILE B 1 149 ? -23.047 2.09 9.023 1 77.19 149 ILE B C 1
ATOM 2610 O O . ILE B 1 149 ? -23.859 2.74 9.695 1 77.19 149 ILE B O 1
ATOM 2614 N N . LEU B 1 150 ? -23.156 1.909 7.781 1 73 150 LEU B N 1
ATOM 2615 C CA . LEU B 1 150 ? -24.359 2.354 7.082 1 73 150 LEU B CA 1
ATOM 2616 C C . LEU B 1 150 ? -25.609 1.735 7.699 1 73 150 LEU B C 1
ATOM 2618 O O . LEU B 1 150 ? -26.625 2.412 7.859 1 73 150 LEU B O 1
ATOM 2622 N N . ALA B 1 151 ? -25.469 0.449 7.961 1 69.19 151 ALA B N 1
ATOM 2623 C CA . ALA B 1 151 ? -26.594 -0.216 8.594 1 69.19 151 ALA B CA 1
ATOM 2624 C C . ALA B 1 151 ? -26.891 0.383 9.961 1 69.19 151 ALA B C 1
ATOM 2626 O O . ALA B 1 151 ? -28.062 0.564 10.328 1 69.19 151 ALA B O 1
ATOM 2627 N N . MET B 1 152 ? -25.844 0.714 10.602 1 69.56 152 MET B N 1
ATOM 2628 C CA . MET B 1 152 ? -26.016 1.283 11.938 1 69.56 152 MET B CA 1
ATOM 2629 C C . MET B 1 152 ? -26.672 2.662 11.859 1 69.56 152 MET B C 1
ATOM 2631 O O . MET B 1 152 ? -27.516 3.006 12.68 1 69.56 152 MET B O 1
ATOM 2635 N N . HIS B 1 153 ? -26.281 3.375 10.898 1 65.5 153 HIS B N 1
ATOM 2636 C CA . HIS B 1 153 ? -26.797 4.727 10.727 1 65.5 153 HIS B CA 1
ATOM 2637 C C . HIS B 1 153 ? -28.266 4.703 10.297 1 65.5 153 HIS B C 1
ATOM 2639 O O . HIS B 1 153 ? -29.047 5.57 10.695 1 65.5 153 HIS B O 1
ATOM 2645 N N . ALA B 1 154 ? -28.484 3.799 9.461 1 66.56 154 ALA B N 1
ATOM 2646 C CA . ALA B 1 154 ? -29.875 3.666 9.031 1 66.56 154 ALA B CA 1
ATOM 2647 C C . ALA B 1 154 ? -30.797 3.387 10.219 1 66.56 154 ALA B C 1
ATOM 2649 O O . ALA B 1 154 ? -31.938 3.867 10.258 1 66.56 154 ALA B O 1
ATOM 2650 N N . GLN B 1 155 ? -30.234 2.719 11.148 1 68.25 155 GLN B N 1
ATOM 2651 C CA . GLN B 1 155 ? -31.031 2.357 12.312 1 68.25 155 GLN B CA 1
ATOM 2652 C C . GLN B 1 155 ? -31.094 3.506 13.312 1 68.25 155 GLN B C 1
ATOM 2654 O O . GLN B 1 155 ? -32.125 3.729 13.945 1 68.25 155 GLN B O 1
ATOM 2659 N N . ASP B 1 156 ? -29.891 4.262 13.602 1 63.72 156 ASP B N 1
ATOM 2660 C CA . ASP B 1 156 ? -29.812 5.398 14.508 1 63.72 156 ASP B CA 1
ATOM 2661 C C . ASP B 1 156 ? -29 6.531 13.898 1 63.72 156 ASP B C 1
ATOM 2663 O O . ASP B 1 156 ? -27.766 6.535 13.992 1 63.72 156 ASP B O 1
ATOM 2667 N N . PRO B 1 157 ? -29.703 7.371 13.227 1 60.69 157 PRO B N 1
ATOM 2668 C CA . PRO B 1 157 ? -29.047 8.477 12.531 1 60.69 157 PRO B CA 1
ATOM 2669 C C . PRO B 1 157 ? -28.094 9.25 13.445 1 60.69 157 PRO B C 1
ATOM 2671 O O . PRO B 1 157 ? -27.188 9.938 12.953 1 60.69 157 PRO B O 1
ATOM 2674 N N . GLN B 1 158 ? -28.359 9.164 14.711 1 59.41 158 GLN B N 1
ATOM 2675 C CA . GLN B 1 158 ? -27.531 9.914 15.648 1 59.41 158 GLN B CA 1
ATOM 2676 C C . GLN B 1 158 ? -26.141 9.297 15.766 1 59.41 158 GLN B C 1
ATOM 2678 O O . GLN B 1 158 ? -25.219 9.906 16.328 1 59.41 158 GLN B O 1
ATOM 2683 N N . VAL B 1 159 ? -26.078 8.148 15.266 1 56.25 159 VAL B N 1
ATOM 2684 C CA . VAL B 1 159 ? -24.812 7.414 15.414 1 56.25 159 VAL B CA 1
ATOM 2685 C C . VAL B 1 159 ? -23.688 8.172 14.719 1 56.25 159 VAL B C 1
ATOM 2687 O O . VAL B 1 159 ? -22.578 8.258 15.25 1 56.25 159 VAL B O 1
ATOM 2690 N N . LEU B 1 160 ? -24.047 8.773 13.648 1 58.16 160 LEU B N 1
ATOM 2691 C CA . LEU B 1 160 ? -23.031 9.484 12.883 1 58.16 160 LEU B CA 1
ATOM 2692 C C . LEU B 1 160 ? -22.594 10.75 13.609 1 58.16 160 LEU B C 1
ATOM 2694 O O . LEU B 1 160 ? -21.422 11.156 13.516 1 58.16 160 LEU B O 1
ATOM 2698 N N . ASP B 1 161 ? -23.594 11.383 14.258 1 58 161 ASP B N 1
ATOM 2699 C CA . ASP B 1 161 ? -23.266 12.586 15.016 1 58 161 ASP B CA 1
ATOM 2700 C C . ASP B 1 161 ? -22.219 12.289 16.094 1 58 161 ASP B C 1
ATOM 2702 O O . ASP B 1 161 ? -21.422 13.156 16.453 1 58 161 ASP B O 1
ATOM 2706 N N . GLN B 1 162 ? -22.297 11.133 16.547 1 49.84 162 GLN B N 1
ATOM 2707 C CA . GLN B 1 162 ? -21.391 10.719 17.609 1 49.84 162 GLN B CA 1
ATOM 2708 C C . GLN B 1 162 ? -20.016 10.344 17.047 1 49.84 162 GLN B C 1
ATOM 2710 O O . GLN B 1 162 ? -19.047 10.258 17.781 1 49.84 162 GLN B O 1
ATOM 2715 N N . LEU B 1 163 ? -20.078 10.023 15.891 1 52.59 163 LEU B N 1
ATOM 2716 C CA . LEU B 1 163 ? -18.859 9.586 15.227 1 52.59 163 LEU B CA 1
ATOM 2717 C C . LEU B 1 163 ? -18.109 10.781 14.633 1 52.59 163 LEU B C 1
ATOM 2719 O O . LEU B 1 163 ? -16.953 10.648 14.227 1 52.59 163 LEU B O 1
ATOM 2723 N N . SER B 1 164 ? -18.672 12.039 14.484 1 47.88 164 SER B N 1
ATOM 2724 C CA . SER B 1 164 ? -18.078 13.273 13.977 1 47.88 164 SER B CA 1
ATOM 2725 C C . SER B 1 164 ? -17.188 13.922 15.023 1 47.88 164 SER B C 1
ATOM 2727 O O . SER B 1 164 ? -17.438 13.797 16.234 1 47.88 164 SER B O 1
#

Nearest PDB structures (foldseek):
  8hib-assembly1_V-2  TM=9.609E-01  e=4.511E-27  Homo sapiens
  6s9s-assembly1_A  TM=9.400E-01  e=1.672E-27  Xenopus laevis
  6ptl-assembly1_A-2  TM=9.761E-01  e=1.695E-23  Mus musculus
  3rob-assembly2_D  TM=6.795E-01  e=3.335E-04  Planctopirus limnophila DSM 3776
  8hib-assembly1_V-2  TM=9.610E-01  e=6.557E-27  Homo sapiens

Sequence (328 aa):
MVQPEYRIYEMNKRLQSRTEDSDNLWWDAFATEFFEDDATLTLSFCLEDGPKRYTIGRTLIPRYFSTVFEGGVTDLYYILKHSKESYHNSSITVDCDQCTMVTQHGKPMFTKVCTEGRLILEFTFDDLMRIKTWHFTIRQYRELVPRSILAMHAQDPQVLDQLSMVQPEYRIYEMNKRLQSRTEDSDNLWWDAFATEFFEDDATLTLSFCLEDGPKRYTIGRTLIPRYFSTVFEGGVTDLYYILKHSKESYHNSSITVDCDQCTMVTQHGKPMFTKVCTEGRLILEFTFDDLMRIKTWHFTIRQYRELVPRSILAMHAQDPQVLDQLS

Foldseek 3Di:
DDDLVVLLVVLQVLQLPDDPPQDLVSLLVSLVLAADQFAKAKEWEADPVGIDMDMDTSVCRSVVSVVLVVVAWNHKGKDADPWDWDDDDFKIKIKGQWMWIWTWGPPPHTKIKTWTGIWIWIFGPDDSGHTRYIYTYTDDMDIDHDPVVVVVCVVPVCVVVVRD/DDDLVVLQVVLQVLQLPDDPPQDLVSLLVSLVLAADQFAKAKEWEADPVGIDMDMDTSVCRSVVSVVVVVVAWNHKGKDADPWDWDDDDFKIKIKGQWMWIWTWGPPPHTKIKTWTGIWIWIFGPDDSRHTRYIYTYTDDMDIDHDPVVVVVCVVPVCVVVVRD

Radius of gyration: 21.09 Å; Cα contacts (8 Å, |Δi|>4): 654; chains: 2; bounding box: 58×56×46 Å

GO terms:
  GO:0005654 nucleoplasm (C, IDA)
  GO:0005730 nucleolus (C, IDA)

Solvent-accessible surface area (backbone atoms only — not comparable to full-atom values): 17115 Å² total; per-residue (Å²): 133,83,53,71,69,52,50,51,49,51,48,30,51,52,54,63,68,57,54,95,79,59,47,71,67,52,33,45,52,52,38,59,62,46,32,36,86,80,12,36,44,31,45,31,39,70,50,97,92,40,81,44,76,48,75,42,48,43,85,47,47,30,52,54,60,49,48,51,43,73,71,49,36,78,43,55,42,71,47,75,41,83,59,42,76,44,80,54,94,61,30,31,36,38,45,14,69,48,23,32,43,38,36,29,28,58,72,83,41,61,31,39,34,42,36,31,24,33,36,37,37,30,25,38,61,58,94,72,46,24,31,40,35,39,38,38,39,46,72,49,71,45,49,27,24,52,49,72,50,50,60,50,31,73,74,37,66,62,51,53,66,66,50,104,132,84,51,72,70,51,49,53,50,52,48,29,53,53,55,63,67,57,53,93,79,59,47,71,65,52,32,46,50,52,38,60,63,47,31,35,87,78,11,36,44,31,44,31,39,69,50,96,92,40,80,46,75,48,74,42,47,44,86,47,47,30,52,55,58,50,48,51,42,72,71,48,36,76,44,55,42,73,45,77,39,82,59,42,76,44,81,54,95,62,30,32,36,38,44,15,69,50,21,34,42,36,37,30,27,60,72,84,44,61,32,40,35,43,37,30,22,32,35,37,36,30,24,38,62,58,95,72,47,23,30,40,35,39,38,38,39,48,71,50,74,46,48,28,25,52,49,70,51,50,61,49,32,73,74,37,65,62,52,52,66,66,52,104

Organism: Homo sapiens (NCBI:txid9606)

Secondary structure (DSSP, 8-state):
---HHHHHHHHHHHHHT--TT--HHHHHHHHHHHEEEEEEEEEEEEETTEEEEEEEEGGGHHHHHHHHHHTTEEEEEEEEES-EEEE-SSEEEEEEEEEEEEEEE-SSS-EEEEEEEEEEEEEESSSS--EEEEEEEEEEEEEEEETHHHHHHHH-THHHHHH-/---HHHHHHHHHHHHHT--TT--HHHHHHHHHHHEEEEEEEEEEEEETTEEEEEEEEGGGHHHHHHHHHHTTEEEEEEEEES-EEEE-SSEEEEEEEEEEEEEEE-SSS-EEEEEEEEEEEEEESSSS--EEEEEEEEEEEEEEEETHHHHHHHH-THHHHHH-

pLDDT: mean 91.15, std 11.19, range [47.88, 98.75]